Protein AF-0000000086681082 (afdb_homodimer)

Radius of gyration: 18.88 Å; Cα contacts (8 Å, |Δi|>4): 533; chains: 2; bounding box: 46×51×42 Å

InterPro domains:
  IPR032710 NTF2-like domain superfamily [SSF54427] (4-118)
  IPR037401 SnoaL-like domain [PF12680] (13-109)

Structure (mmCIF, N/CA/C/O backbone):
data_AF-0000000086681082-model_v1
#
loop_
_entity.id
_entity.type
_entity.pdbx_description
1 polymer 'SnoaL-like domain-containing protein'
#
loop_
_atom_site.group_PDB
_atom_site.id
_atom_site.type_symbol
_atom_site.label_atom_id
_atom_site.label_alt_id
_atom_site.label_comp_id
_atom_site.label_asym_id
_atom_site.label_entity_id
_atom_site.label_seq_id
_atom_site.pdbx_PDB_ins_code
_atom_site.Cartn_x
_atom_site.Cartn_y
_atom_site.Cartn_z
_atom_site.occupancy
_atom_site.B_iso_or_equiv
_atom_site.auth_seq_id
_atom_site.auth_comp_id
_atom_site.auth_asym_id
_atom_site.auth_atom_id
_atom_site.pdbx_PDB_model_num
ATOM 1 N N . MET A 1 1 ? 19.359 16.625 -6.934 1 56.06 1 MET A N 1
ATOM 2 C CA . MET A 1 1 ? 18.109 16.016 -6.512 1 56.06 1 MET A CA 1
ATOM 3 C C . MET A 1 1 ? 18.281 15.203 -5.238 1 56.06 1 MET A C 1
ATOM 5 O O . MET A 1 1 ? 19.156 14.328 -5.18 1 56.06 1 MET A O 1
ATOM 9 N N . THR A 1 2 ? 17.828 15.805 -4.18 1 67.19 2 THR A N 1
ATOM 10 C CA . THR A 1 2 ? 18.172 15.227 -2.889 1 67.19 2 THR A CA 1
ATOM 11 C C . THR A 1 2 ? 17.578 13.828 -2.752 1 67.19 2 THR A C 1
ATOM 13 O O . THR A 1 2 ? 16.391 13.625 -2.994 1 67.19 2 THR A O 1
ATOM 16 N N . ARG A 1 3 ? 18.422 12.867 -2.736 1 88.44 3 ARG A N 1
ATOM 17 C CA . ARG A 1 3 ? 18.078 11.484 -2.424 1 88.44 3 ARG A CA 1
ATOM 18 C C . ARG A 1 3 ? 17.719 11.328 -0.95 1 88.44 3 ARG A C 1
ATOM 20 O O . ARG A 1 3 ? 18.406 11.867 -0.079 1 88.44 3 ARG A O 1
ATOM 27 N N . MET A 1 4 ? 16.594 10.695 -0.802 1 95.19 4 MET A N 1
ATOM 28 C CA . MET A 1 4 ? 16.141 10.398 0.555 1 95.19 4 MET A CA 1
ATOM 29 C C . MET A 1 4 ? 16.656 9.039 1.013 1 95.19 4 MET A C 1
ATOM 31 O O . MET A 1 4 ? 16.844 8.133 0.198 1 95.19 4 MET A O 1
ATOM 35 N N . ASP A 1 5 ? 17 8.953 2.305 1 96.25 5 ASP A N 1
ATOM 36 C CA . ASP A 1 5 ? 17.219 7.637 2.895 1 96.25 5 ASP A CA 1
ATOM 37 C C . ASP A 1 5 ? 16.203 7.348 3.994 1 96.25 5 ASP A C 1
ATOM 39 O O . ASP A 1 5 ? 15.305 8.164 4.25 1 96.25 5 ASP A O 1
ATOM 43 N N . SER A 1 6 ? 16.328 6.176 4.578 1 96.75 6 SER A N 1
ATOM 44 C CA . SER A 1 6 ? 15.336 5.727 5.555 1 96.75 6 SER A CA 1
ATOM 45 C C . SER A 1 6 ? 15.281 6.664 6.758 1 96.75 6 SER A C 1
ATOM 47 O O . SER A 1 6 ? 14.211 6.91 7.309 1 96.75 6 SER A O 1
ATOM 49 N N . ASP A 1 7 ? 16.391 7.176 7.203 1 97 7 ASP A N 1
ATOM 50 C CA . ASP A 1 7 ? 16.406 8.086 8.344 1 97 7 ASP A CA 1
ATOM 51 C C . ASP A 1 7 ? 15.656 9.375 8.023 1 97 7 ASP A C 1
ATOM 53 O O . ASP A 1 7 ? 14.914 9.891 8.867 1 97 7 ASP A O 1
ATOM 57 N N . ASP A 1 8 ? 15.914 9.922 6.836 1 97.44 8 ASP A N 1
ATOM 58 C CA . ASP A 1 8 ? 15.203 11.117 6.391 1 97.44 8 ASP A CA 1
ATOM 59 C C . ASP A 1 8 ? 13.688 10.883 6.395 1 97.44 8 ASP A C 1
ATOM 61 O O . ASP A 1 8 ? 12.93 11.711 6.906 1 97.44 8 ASP A O 1
ATOM 65 N N . VAL A 1 9 ? 13.305 9.828 5.789 1 98.5 9 VAL A N 1
ATOM 66 C CA . VAL A 1 9 ? 11.891 9.492 5.648 1 98.5 9 VAL A CA 1
ATOM 67 C C . VAL A 1 9 ? 11.258 9.344 7.027 1 98.5 9 VAL A C 1
ATOM 69 O O . VAL A 1 9 ? 10.188 9.898 7.289 1 98.5 9 VAL A O 1
ATOM 72 N N . MET A 1 10 ? 11.922 8.625 7.902 1 98.5 10 MET A N 1
ATOM 73 C CA . MET A 1 10 ? 11.336 8.352 9.211 1 98.5 10 MET A CA 1
ATOM 74 C C . MET A 1 10 ? 11.312 9.609 10.07 1 98.5 10 MET A C 1
ATOM 76 O O . MET A 1 10 ? 10.438 9.766 10.922 1 98.5 10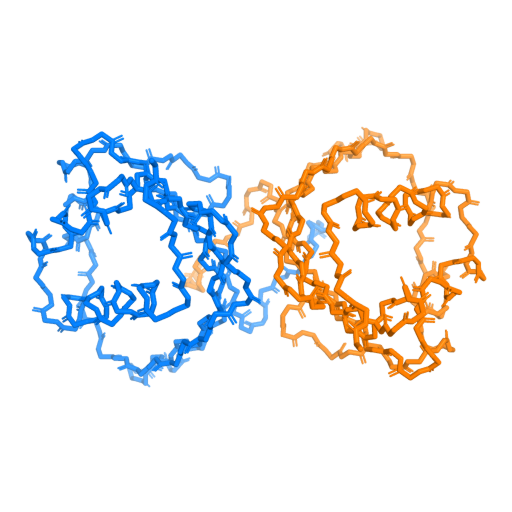 MET A O 1
ATOM 80 N N . ALA A 1 11 ? 12.258 10.5 9.844 1 98.31 11 ALA A N 1
ATOM 81 C CA . ALA A 1 11 ? 12.195 11.797 10.508 1 98.31 11 ALA A CA 1
ATOM 82 C C . ALA A 1 11 ? 10.938 12.562 10.102 1 98.31 11 ALA A C 1
ATOM 84 O O . ALA A 1 11 ? 10.289 13.195 10.938 1 98.31 11 ALA A O 1
ATOM 85 N N . TRP A 1 12 ? 10.648 12.562 8.82 1 98.56 12 TRP A N 1
ATOM 86 C CA . TRP A 1 12 ? 9.414 13.188 8.344 1 98.56 12 TRP A CA 1
ATOM 87 C C . TRP A 1 12 ? 8.195 12.531 8.977 1 98.56 12 TRP A C 1
ATOM 89 O O . TRP A 1 12 ? 7.277 13.219 9.438 1 98.56 12 TRP A O 1
ATOM 99 N N . VAL A 1 13 ? 8.156 11.219 9.023 1 98.69 13 VAL A N 1
ATOM 100 C CA . VAL A 1 13 ? 7.047 10.469 9.594 1 98.69 13 VAL A CA 1
ATOM 101 C C . VAL A 1 13 ? 6.875 10.836 11.07 1 98.69 13 VAL A C 1
ATOM 103 O O . VAL A 1 13 ? 5.75 11.016 11.539 1 98.69 13 VAL A O 1
ATOM 106 N N . ALA A 1 14 ? 7.977 10.938 11.766 1 98.44 14 ALA A N 1
ATOM 107 C CA . ALA A 1 14 ? 7.938 11.305 13.18 1 98.44 14 ALA A CA 1
ATOM 108 C C . ALA A 1 14 ? 7.352 12.703 13.359 1 98.44 14 ALA A C 1
ATOM 110 O O . ALA A 1 14 ? 6.59 12.945 14.297 1 98.44 14 ALA A O 1
ATOM 111 N N . ARG A 1 15 ? 7.734 13.617 12.539 1 98.12 15 ARG A N 1
ATOM 112 C CA . ARG A 1 15 ? 7.168 14.961 12.594 1 98.12 15 ARG A CA 1
ATOM 113 C C . ARG A 1 15 ? 5.672 14.93 12.305 1 98.12 15 ARG A C 1
ATOM 115 O O . ARG A 1 15 ? 4.891 15.609 12.977 1 98.12 15 ARG A O 1
ATOM 122 N N . TYR A 1 16 ? 5.281 14.203 11.305 1 98 16 TYR A N 1
ATOM 123 C CA . TYR A 1 16 ? 3.867 14.047 10.992 1 98 16 TYR A CA 1
ATOM 124 C C . TYR A 1 16 ? 3.094 13.531 12.195 1 98 16 TYR A C 1
ATOM 126 O O . TYR A 1 16 ? 2.043 14.07 12.547 1 98 16 TYR A O 1
ATOM 134 N N . GLU A 1 17 ? 3.582 12.492 12.781 1 96.81 17 GLU A N 1
ATOM 135 C CA . GLU A 1 17 ? 2.934 11.93 13.961 1 96.81 17 GLU A CA 1
ATOM 136 C C . GLU A 1 17 ? 2.773 12.977 15.055 1 96.81 17 GLU A C 1
ATOM 138 O O . GLU A 1 17 ? 1.723 13.062 15.695 1 96.81 17 GLU A O 1
ATOM 143 N N . ARG A 1 18 ? 3.768 13.711 15.32 1 96.19 18 ARG A N 1
ATOM 144 C CA . ARG A 1 18 ? 3.746 14.719 16.375 1 96.19 18 ARG A CA 1
ATOM 145 C C . ARG A 1 18 ? 2.672 15.773 16.094 1 96.19 18 ARG A C 1
ATOM 147 O O . ARG A 1 18 ? 1.884 16.109 16.984 1 96.19 18 ARG A O 1
ATOM 154 N N . VAL A 1 19 ? 2.66 16.266 14.875 1 94.88 19 VAL A N 1
ATOM 155 C CA . VAL A 1 19 ? 1.685 17.297 14.562 1 94.88 19 VAL A CA 1
ATOM 156 C C . VAL A 1 19 ? 0.275 16.719 14.609 1 94.88 19 VAL A C 1
ATOM 158 O O . VAL A 1 19 ? -0.679 17.406 14.969 1 94.88 19 VAL A O 1
ATOM 161 N N . TRP A 1 20 ? 0.12 15.484 14.203 1 93.75 20 TRP A N 1
ATOM 162 C CA . TRP A 1 20 ? -1.149 14.773 14.312 1 93.75 20 TRP A CA 1
ATOM 163 C C . TRP A 1 20 ? -1.6 14.688 15.766 1 93.75 20 TRP A C 1
ATOM 165 O O . TRP A 1 20 ? -2.727 15.062 16.094 1 93.75 20 TRP A O 1
ATOM 175 N N . ARG A 1 21 ? -0.786 14.336 16.672 1 92.31 21 ARG A N 1
ATOM 176 C CA . ARG A 1 21 ? -1.101 14.211 18.094 1 92.31 21 ARG A CA 1
ATOM 177 C C . ARG A 1 21 ? -1.459 15.562 18.703 1 92.31 21 ARG A C 1
ATOM 179 O O . ARG A 1 21 ? -2.357 15.648 19.547 1 92.31 21 ARG A O 1
ATOM 186 N N . ASP A 1 22 ? -0.823 16.531 18.25 1 92.56 22 ASP A N 1
ATOM 187 C CA . ASP A 1 22 ? -1.001 17.859 18.812 1 92.56 22 ASP A CA 1
ATOM 188 C C . ASP A 1 22 ? -2.217 18.562 18.203 1 92.56 22 ASP A C 1
ATOM 190 O O . ASP A 1 22 ? -2.615 19.641 18.656 1 92.56 22 ASP A O 1
ATOM 194 N N . GLY A 1 23 ? -2.752 17.984 17.219 1 91.19 23 GLY A N 1
ATOM 195 C CA . GLY A 1 23 ? -3.807 18.672 16.5 1 91.19 23 GLY A CA 1
ATOM 196 C C . GLY A 1 23 ? -3.338 19.953 15.836 1 91.19 23 GLY A C 1
ATOM 197 O O . GLY A 1 23 ? -4.094 20.922 15.742 1 91.19 23 GLY A O 1
ATOM 198 N N . ASP A 1 24 ? -2.125 20 15.453 1 92.94 24 ASP A N 1
ATOM 199 C CA . ASP A 1 24 ? -1.513 21.172 14.844 1 92.94 24 ASP A CA 1
ATOM 200 C C . ASP A 1 24 ? -1.75 21.203 13.336 1 92.94 24 ASP A C 1
ATOM 202 O O . ASP A 1 24 ? -0.866 20.844 12.555 1 92.94 24 ASP A O 1
ATOM 206 N N . VAL A 1 25 ? -2.803 21.75 12.898 1 93 25 VAL A N 1
ATOM 207 C CA . VAL A 1 25 ? -3.248 21.75 11.508 1 93 25 VAL A CA 1
ATOM 208 C C . VAL A 1 25 ? -2.244 22.5 10.641 1 93 25 VAL A C 1
ATOM 210 O O . VAL A 1 25 ? -1.9 22.047 9.547 1 93 25 VAL A O 1
ATOM 213 N N . ASP A 1 26 ? -1.803 23.625 11.117 1 93.56 26 ASP A N 1
ATOM 214 C CA . ASP A 1 26 ? -0.82 24.391 10.359 1 93.56 26 ASP A CA 1
ATOM 215 C C . ASP A 1 26 ? 0.494 23.625 10.234 1 93.56 26 ASP A C 1
ATOM 217 O O . ASP A 1 26 ? 1.151 23.688 9.188 1 93.56 26 ASP A O 1
ATOM 221 N N . GLY A 1 27 ? 0.913 22.984 11.281 1 95.56 27 GLY A N 1
ATOM 222 C CA . GLY A 1 27 ? 2.113 22.172 11.258 1 95.56 27 GLY A CA 1
ATOM 223 C C . GLY A 1 27 ? 2.068 21.078 10.219 1 95.56 27 GLY A C 1
ATOM 224 O O . GLY A 1 27 ? 3.074 20.797 9.562 1 95.56 27 GLY A O 1
ATOM 225 N N . VAL A 1 28 ? 0.933 20.422 10.008 1 93.88 28 VAL A N 1
ATOM 226 C CA . VAL A 1 28 ? 0.792 19.359 9.016 1 93.88 28 VAL A CA 1
ATOM 227 C C . VAL A 1 28 ? 1.022 19.922 7.613 1 93.88 28 VAL A C 1
ATOM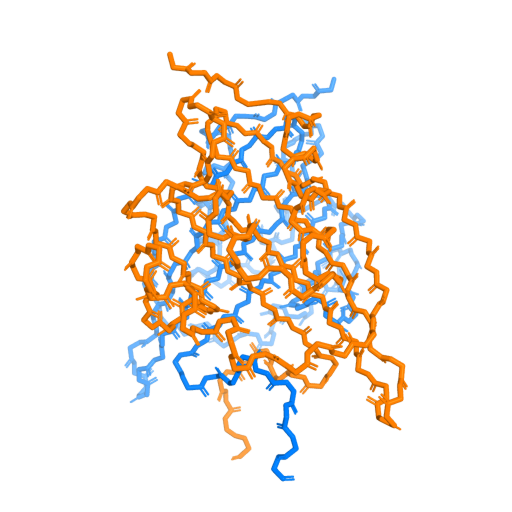 229 O O . VAL A 1 28 ? 1.781 19.344 6.824 1 93.88 28 VAL A O 1
ATOM 232 N N . ALA A 1 29 ? 0.348 21 7.359 1 95.44 29 ALA A N 1
ATOM 233 C CA . ALA A 1 29 ? 0.481 21.609 6.039 1 95.44 29 ALA A CA 1
ATOM 234 C C . ALA A 1 29 ? 1.941 21.906 5.723 1 95.44 29 ALA A C 1
ATOM 236 O O . ALA A 1 29 ? 2.383 21.75 4.582 1 95.44 29 ALA A O 1
ATOM 237 N N . ARG A 1 30 ? 2.699 22.281 6.664 1 96.5 30 ARG A N 1
ATOM 238 C CA . ARG A 1 30 ? 4.09 22.688 6.477 1 96.5 30 ARG A CA 1
ATOM 239 C C . ARG A 1 30 ? 4.965 21.484 6.117 1 96.5 30 ARG A C 1
ATOM 241 O O . ARG A 1 30 ? 6.098 21.656 5.664 1 96.5 30 ARG A O 1
ATOM 248 N N . LEU A 1 31 ? 4.535 20.312 6.395 1 98.38 31 LEU A N 1
ATOM 249 C CA . LEU A 1 31 ? 5.266 19.094 6.039 1 98.38 31 LEU A CA 1
ATOM 250 C C . LEU A 1 31 ? 5.172 18.828 4.539 1 98.38 31 LEU A C 1
ATOM 252 O O . LEU A 1 31 ? 5.922 18.016 4.004 1 98.38 31 LEU A O 1
ATOM 256 N N . PHE A 1 32 ? 4.309 19.531 3.869 1 98.69 32 PHE A N 1
ATOM 257 C CA . PHE A 1 32 ? 4.023 19.328 2.453 1 98.69 32 PHE A CA 1
ATOM 258 C C . PHE A 1 32 ? 4.438 20.547 1.637 1 98.69 32 PHE A C 1
ATOM 260 O O . PHE A 1 32 ? 4.488 21.656 2.16 1 98.69 32 PHE A O 1
ATOM 267 N N . THR A 1 33 ? 4.754 20.312 0.345 1 98.56 33 THR A N 1
ATOM 268 C CA . THR A 1 33 ? 4.996 21.422 -0.559 1 98.56 33 THR A CA 1
ATOM 269 C C . THR A 1 33 ? 3.705 22.203 -0.823 1 98.56 33 THR A C 1
ATOM 271 O O . THR A 1 33 ? 2.611 21.703 -0.542 1 98.56 33 THR A O 1
ATOM 274 N N . GLU A 1 34 ? 3.771 23.391 -1.364 1 97.94 34 GLU A N 1
ATOM 275 C CA . GLU A 1 34 ? 2.643 24.297 -1.526 1 97.94 34 GLU A CA 1
ATOM 276 C C . GLU A 1 34 ? 1.6 23.719 -2.479 1 97.94 34 GLU A C 1
ATOM 278 O O . GLU A 1 34 ? 0.41 24.031 -2.365 1 97.94 34 GLU A O 1
ATOM 283 N N . ASP A 1 35 ? 1.997 22.906 -3.381 1 97.75 35 ASP A N 1
ATOM 284 C CA . ASP A 1 35 ? 1.086 22.312 -4.359 1 97.75 35 ASP A CA 1
ATOM 285 C C . ASP A 1 35 ? 0.963 20.812 -4.164 1 97.75 35 ASP A C 1
ATOM 287 O O . ASP A 1 35 ? 0.674 20.078 -5.113 1 97.75 35 ASP A O 1
ATOM 291 N N . ALA A 1 36 ? 1.291 20.359 -2.986 1 98.62 36 ALA A N 1
ATOM 292 C CA . ALA A 1 36 ? 1.309 18.922 -2.705 1 98.62 36 ALA A CA 1
ATOM 293 C C . ALA A 1 36 ? -0.061 18.297 -2.957 1 98.62 36 ALA A C 1
ATOM 295 O O . ALA A 1 36 ? -1.089 18.969 -2.826 1 98.62 36 ALA A O 1
ATOM 296 N N . ARG A 1 37 ? -0.065 17.094 -3.346 1 98.5 37 ARG A N 1
ATOM 297 C CA . ARG A 1 37 ? -1.259 16.266 -3.479 1 98.5 37 ARG A CA 1
ATOM 298 C C . ARG A 1 37 ? -1.361 15.273 -2.332 1 98.5 37 ARG A C 1
ATOM 300 O O . ARG A 1 37 ? -0.403 14.555 -2.039 1 98.5 37 ARG A O 1
ATOM 307 N N . TYR A 1 38 ? -2.432 15.305 -1.668 1 97.56 38 TYR A N 1
ATOM 308 C CA . TYR A 1 38 ? -2.77 14.438 -0.545 1 97.56 38 TYR A CA 1
ATOM 309 C C . TYR A 1 38 ? -3.963 13.555 -0.881 1 97.56 38 TYR A C 1
ATOM 311 O O . TYR A 1 38 ? -5.098 14.031 -0.968 1 97.56 38 TYR A O 1
ATOM 319 N N . ARG A 1 39 ? -3.699 12.289 -1.038 1 96.19 39 ARG A N 1
ATOM 320 C CA . ARG A 1 39 ? -4.754 11.336 -1.37 1 96.19 39 ARG A CA 1
ATOM 321 C C . ARG A 1 39 ? -5.043 10.406 -0.196 1 96.19 39 ARG A C 1
ATOM 323 O O . ARG A 1 39 ? -4.188 9.609 0.189 1 96.19 39 ARG A O 1
ATOM 330 N N . ARG A 1 40 ? -6.234 10.359 0.262 1 90.75 40 ARG A N 1
ATOM 331 C CA . ARG A 1 40 ? -6.613 9.625 1.464 1 90.75 40 ARG A CA 1
ATOM 332 C C . ARG A 1 40 ? -6.848 8.156 1.154 1 90.75 40 ARG A C 1
ATOM 334 O O . ARG A 1 40 ? -6.852 7.316 2.061 1 90.75 40 ARG A O 1
ATOM 341 N N . SER A 1 41 ? -7.07 7.875 -0.034 1 91.81 41 SER A N 1
ATOM 342 C CA . SER A 1 41 ? -7.27 6.531 -0.573 1 91.81 41 SER A CA 1
ATOM 343 C C . SER A 1 41 ? -6.984 6.492 -2.07 1 91.81 41 SER A C 1
ATOM 345 O O . SER A 1 41 ? -7.09 7.512 -2.756 1 91.81 41 SER A O 1
ATOM 347 N N . PRO A 1 42 ? -6.703 5.336 -2.572 1 93.19 42 PRO A N 1
ATOM 348 C CA . PRO A 1 42 ? -6.262 5.289 -3.967 1 93.19 42 PRO A CA 1
ATOM 349 C C . PRO A 1 42 ? -7.324 5.785 -4.941 1 93.19 42 PRO A C 1
ATOM 351 O O . PRO A 1 42 ? -6.996 6.262 -6.031 1 93.19 42 PRO A O 1
ATOM 354 N N . TYR A 1 43 ? -8.594 5.688 -4.57 1 92.38 43 TYR A N 1
ATOM 355 C CA . TYR A 1 43 ? -9.617 6.09 -5.523 1 92.38 43 TYR A CA 1
ATOM 356 C C . TYR A 1 43 ? -10.219 7.438 -5.145 1 92.38 43 TYR A C 1
ATOM 358 O O . TYR A 1 43 ? -11.102 7.945 -5.832 1 92.38 43 TYR A O 1
ATOM 366 N N . GLU A 1 44 ? -9.844 8.031 -4.105 1 91.19 44 GLU A N 1
ATOM 367 C CA . GLU A 1 44 ? -10.352 9.344 -3.701 1 91.19 44 GLU A CA 1
ATOM 368 C C . GLU A 1 44 ? -9.648 10.461 -4.453 1 91.19 44 GLU A C 1
ATOM 370 O O . GLU A 1 44 ? -8.477 10.328 -4.824 1 91.19 44 GLU A O 1
ATOM 375 N N . LYS A 1 45 ? -10.359 11.492 -4.617 1 92.62 45 LYS A N 1
ATOM 376 C CA . LYS A 1 45 ? -9.742 12.695 -5.168 1 92.62 45 LYS A CA 1
ATOM 377 C C . LYS A 1 45 ? -8.711 13.273 -4.207 1 92.62 45 LYS A C 1
ATOM 379 O O . LYS A 1 45 ? -8.93 13.312 -2.996 1 92.62 45 LYS A O 1
ATOM 384 N N . SER A 1 46 ? -7.699 13.781 -4.773 1 96.12 46 SER A N 1
ATOM 385 C CA . SER A 1 46 ? -6.641 14.359 -3.955 1 96.12 46 SER A CA 1
ATOM 386 C C . SER A 1 46 ? -7.051 15.727 -3.408 1 96.12 46 SER A C 1
ATOM 388 O O . SER A 1 46 ? -7.668 16.531 -4.117 1 96.12 46 SER A O 1
ATOM 390 N N . GLU A 1 47 ? -6.711 15.961 -2.121 1 95.69 47 GLU A N 1
ATOM 391 C CA . GLU A 1 47 ? -6.566 17.344 -1.668 1 95.69 47 GLU A CA 1
ATOM 392 C C . GLU A 1 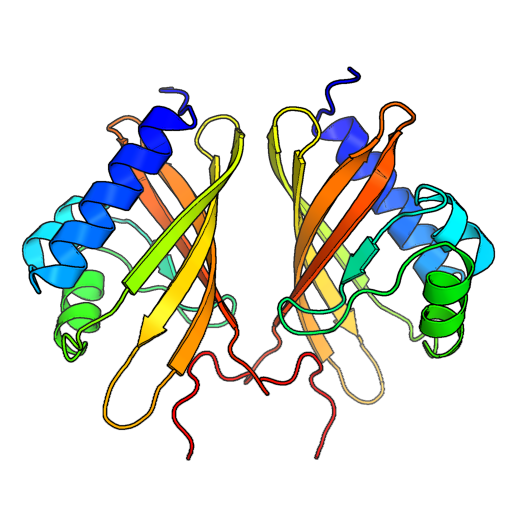47 ? -5.305 17.984 -2.242 1 95.69 47 GLU A C 1
ATOM 394 O O . GLU A 1 47 ? -4.215 17.422 -2.135 1 95.69 47 GLU A O 1
ATOM 399 N N . VAL A 1 48 ? -5.449 19.141 -2.822 1 98.06 48 VAL A N 1
ATOM 400 C CA . VAL A 1 48 ? -4.293 19.75 -3.469 1 98.06 48 VAL A CA 1
ATOM 401 C C . VAL A 1 48 ? -3.957 21.078 -2.787 1 98.06 48 VAL A C 1
ATOM 403 O O . VAL A 1 48 ? -4.777 22 -2.768 1 98.06 48 VAL A O 1
ATOM 406 N N . GLY A 1 49 ? -2.775 21.125 -2.262 1 98.06 49 GLY A N 1
ATOM 407 C CA . GLY A 1 49 ? -2.285 22.359 -1.669 1 98.06 49 GLY A CA 1
ATOM 408 C C . GLY A 1 49 ? -2.596 22.469 -0.189 1 98.06 49 GLY A C 1
ATOM 409 O O . GLY A 1 49 ? -3.369 21.688 0.352 1 98.06 49 GLY A O 1
ATOM 410 N N . HIS A 1 50 ? -1.966 23.516 0.401 1 97.88 50 HIS A N 1
ATOM 411 C CA . HIS A 1 50 ? -2.033 23.703 1.848 1 97.88 50 HIS A CA 1
ATOM 412 C C . HIS A 1 50 ? -3.465 23.953 2.305 1 97.88 50 HIS A C 1
ATOM 414 O O . HIS A 1 50 ? -3.902 23.406 3.322 1 97.88 50 HIS A O 1
ATOM 420 N N . ALA A 1 51 ? -4.168 24.781 1.588 1 96.94 51 ALA A N 1
ATOM 421 C CA . ALA A 1 51 ? -5.527 25.125 1.998 1 96.94 51 ALA A CA 1
ATOM 422 C C . ALA A 1 51 ? -6.41 23.875 2.062 1 96.94 51 ALA A C 1
ATOM 424 O O . ALA A 1 51 ? -7.148 23.688 3.033 1 96.94 51 ALA A O 1
ATOM 425 N N . ALA A 1 52 ? -6.395 23.078 1.064 1 96.12 52 ALA A N 1
ATOM 426 C CA . ALA A 1 52 ? -7.195 21.859 1.018 1 96.12 52 ALA A CA 1
ATOM 427 C C . ALA A 1 52 ? -6.77 20.875 2.104 1 96.12 52 ALA A C 1
ATOM 429 O O . ALA A 1 52 ? -7.609 20.234 2.736 1 96.12 52 ALA A O 1
ATOM 430 N N . ILE A 1 53 ? -5.473 20.719 2.312 1 96 53 ILE A N 1
ATOM 431 C CA . ILE A 1 53 ? -4.945 19.828 3.334 1 96 53 ILE A CA 1
ATOM 432 C C . ILE A 1 53 ? -5.402 20.297 4.715 1 96 53 ILE A C 1
ATOM 434 O O . ILE A 1 53 ? -5.855 19.484 5.527 1 96 53 ILE A O 1
ATOM 438 N N . ARG A 1 54 ? -5.367 21.578 4.957 1 94.75 54 ARG A N 1
ATOM 439 C CA . ARG A 1 54 ? -5.82 22.125 6.234 1 94.75 54 ARG A CA 1
ATOM 440 C C . ARG A 1 54 ? -7.301 21.844 6.453 1 94.75 54 ARG A C 1
ATOM 442 O O . ARG A 1 54 ? -7.707 21.453 7.551 1 94.75 54 ARG A O 1
ATOM 449 N N . ALA A 1 55 ? -8.078 22.047 5.465 1 92.5 55 ALA A N 1
ATOM 450 C CA . ALA A 1 55 ? -9.523 21.875 5.566 1 92.5 55 ALA A CA 1
ATOM 451 C C . ALA A 1 55 ? -9.883 20.438 5.945 1 92.5 55 ALA A C 1
ATOM 453 O O . ALA A 1 55 ? -10.758 20.203 6.781 1 92.5 55 ALA A O 1
ATOM 454 N N . PHE A 1 56 ? -9.273 19.547 5.34 1 87 56 PHE A N 1
ATOM 455 C CA . PHE A 1 56 ? -9.484 18.125 5.645 1 87 56 PHE A CA 1
ATOM 456 C C . PHE A 1 56 ? -9.109 17.828 7.09 1 87 56 PHE A C 1
ATOM 458 O O . PHE A 1 56 ? -9.836 17.109 7.785 1 87 56 PHE A O 1
ATOM 465 N N . TRP A 1 57 ? -7.984 18.297 7.562 1 86.94 57 TRP A N 1
ATOM 466 C CA . TRP A 1 57 ? -7.445 18 8.891 1 86.94 57 TRP A CA 1
ATOM 467 C C . TRP A 1 57 ? -8.289 18.656 9.977 1 86.94 57 TRP A C 1
ATOM 469 O O . TRP A 1 57 ? -8.344 18.172 11.109 1 86.94 57 TRP A O 1
ATOM 479 N N . LEU A 1 58 ? -8.867 19.734 9.656 1 78.44 58 LEU A N 1
ATOM 480 C CA . LEU A 1 58 ? -9.758 20.406 10.602 1 78.44 58 LEU A CA 1
ATOM 481 C C . LEU A 1 58 ? -10.961 19.516 10.93 1 78.44 58 LEU A C 1
ATOM 483 O O . LEU A 1 58 ? -11.531 19.609 12.016 1 78.44 58 LEU A O 1
ATOM 487 N N . ALA A 1 59 ? -11.25 18.688 10.055 1 70.81 59 ALA A N 1
ATOM 488 C CA . ALA A 1 59 ? -12.391 17.797 10.242 1 70.81 59 ALA A CA 1
ATOM 489 C C . ALA A 1 59 ? -12 16.578 11.078 1 70.81 59 ALA A C 1
ATOM 491 O O . ALA A 1 59 ? -12.867 15.844 11.562 1 70.81 59 ALA A O 1
ATOM 492 N N . ASP A 1 60 ? -10.773 16.422 11.273 1 71.06 60 ASP A N 1
ATOM 493 C CA . ASP A 1 60 ? -10.273 15.305 12.07 1 71.06 60 ASP A CA 1
ATOM 494 C C . ASP A 1 60 ? -10.469 15.57 13.562 1 71.06 60 ASP A C 1
ATOM 496 O O . ASP A 1 60 ? -10.203 16.672 14.039 1 71.06 60 ASP A O 1
ATOM 500 N N . ASP A 1 61 ? -10.938 14.625 14.352 1 66.06 61 ASP A N 1
ATOM 501 C CA . ASP A 1 61 ? -11.398 14.82 15.719 1 66.06 61 ASP A CA 1
ATOM 502 C C . ASP A 1 61 ? -10.258 14.672 16.719 1 66.06 61 ASP A C 1
ATOM 504 O O . ASP A 1 61 ? -10.43 14.906 17.906 1 66.06 61 ASP A O 1
ATOM 508 N N . GLY A 1 62 ? -9.211 14.406 16.344 1 70.94 62 GLY A N 1
ATOM 509 C CA . GLY A 1 62 ? -8.055 14.414 17.234 1 70.94 62 GLY A CA 1
ATOM 510 C C . GLY A 1 62 ? -8.109 13.336 18.297 1 70.94 62 GLY A C 1
ATOM 511 O O . GLY A 1 62 ? -7.711 13.562 19.438 1 70.94 62 GLY A O 1
ATOM 512 N N . GLN A 1 63 ? -8.562 12.141 17.969 1 80.56 63 GLN A N 1
ATOM 513 C CA . GLN A 1 63 ? -8.648 11.07 18.953 1 80.56 63 GLN A CA 1
ATOM 514 C C . GLN A 1 63 ? -7.262 10.523 19.297 1 80.56 63 GLN A C 1
ATOM 516 O O . GLN A 1 63 ? -6.383 10.461 18.438 1 80.56 63 GLN A O 1
ATOM 521 N N . PRO A 1 64 ? -7.133 10.227 20.641 1 88.69 64 PRO A N 1
ATOM 522 C CA . PRO A 1 64 ? -5.863 9.594 21 1 88.69 64 PRO A CA 1
ATOM 523 C C . PRO A 1 64 ? -5.602 8.305 20.234 1 88.69 64 PRO A C 1
ATOM 525 O O . PRO A 1 64 ? -6.535 7.551 19.953 1 88.69 64 PRO A O 1
ATOM 528 N N . PHE A 1 65 ? -4.312 8.102 19.938 1 92.81 65 PHE A N 1
ATOM 529 C CA . PHE A 1 65 ? -3.932 6.902 19.203 1 92.81 65 PHE A CA 1
ATOM 530 C C . PHE A 1 65 ? -2.508 6.484 19.547 1 92.81 65 PHE A C 1
ATOM 532 O O . PHE A 1 65 ? -1.757 7.258 20.141 1 92.81 65 PHE A O 1
ATOM 539 N N . THR A 1 66 ? -2.205 5.207 19.312 1 94.75 66 THR A N 1
ATOM 540 C CA . THR A 1 66 ? -0.829 4.727 19.234 1 94.75 66 THR A CA 1
ATOM 541 C C . THR A 1 66 ? -0.451 4.371 17.797 1 94.75 66 THR A C 1
ATOM 543 O O . THR A 1 66 ? -1.319 4.055 16.984 1 94.75 66 THR A O 1
ATOM 546 N N . MET A 1 67 ? 0.851 4.5 17.531 1 96.38 67 MET A N 1
ATOM 547 C CA . MET A 1 67 ? 1.275 4.262 16.141 1 96.38 67 MET A CA 1
ATOM 548 C C . MET A 1 67 ? 2.68 3.666 16.109 1 96.38 67 MET A C 1
ATOM 550 O O . MET A 1 67 ? 3.551 4.07 16.875 1 96.38 67 MET A O 1
ATOM 554 N N . THR A 1 68 ? 2.877 2.701 15.266 1 98.12 68 THR A N 1
ATOM 555 C CA . THR A 1 68 ? 4.199 2.242 14.859 1 98.12 68 THR A CA 1
ATOM 556 C C . THR A 1 68 ? 4.395 2.432 13.359 1 98.12 68 THR A C 1
ATOM 558 O O . THR A 1 68 ? 3.426 2.418 12.594 1 98.12 68 THR A O 1
ATOM 561 N N . ALA A 1 69 ? 5.664 2.729 12.969 1 98.62 69 ALA A N 1
ATOM 562 C CA . ALA A 1 69 ? 5.996 2.947 11.562 1 98.62 69 ALA A CA 1
ATOM 563 C C . ALA A 1 69 ? 7.352 2.336 11.219 1 98.62 69 ALA A C 1
ATOM 565 O O . ALA A 1 69 ? 8.289 2.4 12.023 1 98.62 69 ALA A O 1
ATOM 566 N N . GLU A 1 70 ? 7.457 1.771 10.078 1 98.5 70 GLU A N 1
ATOM 567 C CA . GLU A 1 70 ? 8.719 1.265 9.547 1 98.5 70 GLU A CA 1
ATOM 568 C C . GLU A 1 70 ? 8.812 1.479 8.039 1 98.5 70 GLU A C 1
ATOM 570 O O . GLU A 1 70 ? 7.812 1.364 7.328 1 98.5 70 GLU A O 1
ATOM 575 N N . PRO A 1 71 ? 9.938 1.804 7.582 1 98.62 71 PRO A N 1
ATOM 576 C CA . PRO A 1 71 ? 10.07 1.925 6.129 1 98.62 71 PRO A CA 1
ATOM 577 C C . PRO A 1 71 ? 10.039 0.574 5.418 1 98.62 71 PRO A C 1
ATOM 579 O O . PRO A 1 71 ? 10.609 -0.402 5.914 1 98.62 71 PRO A O 1
ATOM 582 N N . VAL A 1 72 ? 9.32 0.492 4.328 1 98.69 72 VAL A N 1
ATOM 583 C CA . VAL A 1 72 ? 9.312 -0.707 3.498 1 98.69 72 VAL A CA 1
ATOM 584 C C . VAL A 1 72 ? 10.414 -0.621 2.447 1 98.69 72 VAL A C 1
ATOM 586 O O . VAL A 1 72 ? 11.211 -1.549 2.301 1 98.69 72 VAL A O 1
ATOM 589 N N . ALA A 1 73 ? 10.508 0.498 1.774 1 98.69 73 ALA A N 1
ATOM 590 C CA . ALA A 1 73 ? 11.516 0.759 0.756 1 98.69 73 ALA A CA 1
ATOM 591 C C . ALA A 1 73 ? 11.648 2.254 0.48 1 98.69 73 ALA A C 1
ATOM 593 O O . ALA A 1 73 ? 10.641 2.971 0.426 1 98.69 73 ALA A O 1
ATOM 594 N N . VAL A 1 74 ? 12.844 2.697 0.341 1 98.44 74 VAL A N 1
ATOM 595 C CA . VAL A 1 74 ? 13.18 4.062 -0.058 1 98.44 74 VAL A CA 1
ATOM 596 C C . VAL A 1 74 ? 14.07 4.031 -1.297 1 98.44 74 VAL A C 1
ATOM 598 O O . VAL A 1 74 ? 15.109 3.361 -1.311 1 98.44 74 VAL A O 1
ATOM 601 N N . GLU A 1 75 ? 13.656 4.719 -2.332 1 97.5 75 GLU A N 1
ATOM 602 C CA . GLU A 1 75 ? 14.43 4.816 -3.568 1 97.5 75 GLU A CA 1
ATOM 603 C C . GLU A 1 75 ? 14.344 6.219 -4.16 1 97.5 75 GLU A C 1
ATOM 605 O O . GLU A 1 75 ? 13.281 6.652 -4.602 1 97.5 75 GLU A O 1
ATOM 610 N N . GLY A 1 76 ? 15.477 6.902 -4.309 1 96.81 76 GLY A N 1
ATOM 611 C CA . GLY A 1 76 ? 15.43 8.289 -4.738 1 96.81 76 GLY A CA 1
ATOM 612 C C . GLY A 1 76 ? 14.547 9.156 -3.865 1 96.81 76 GLY A C 1
ATOM 613 O O . GLY A 1 76 ? 14.797 9.305 -2.666 1 96.81 76 GLY A O 1
ATOM 614 N N . ARG A 1 77 ? 13.484 9.703 -4.488 1 98 77 ARG A N 1
ATOM 615 C CA . ARG A 1 77 ? 12.57 10.594 -3.777 1 98 77 ARG A CA 1
ATOM 616 C C . ARG A 1 77 ? 11.305 9.852 -3.367 1 98 77 ARG A C 1
ATOM 618 O O . ARG A 1 77 ? 10.383 10.453 -2.801 1 98 77 ARG A O 1
ATOM 625 N N . ASN A 1 78 ? 11.273 8.609 -3.729 1 98.62 78 ASN A N 1
ATOM 626 C CA . ASN A 1 78 ? 10.094 7.805 -3.432 1 98.62 78 ASN A CA 1
ATOM 627 C C . ASN A 1 78 ? 10.297 6.953 -2.182 1 98.62 78 ASN A C 1
ATOM 629 O O . ASN A 1 78 ? 11.375 6.406 -1.967 1 98.62 78 ASN A O 1
ATOM 633 N N . ALA A 1 79 ? 9.25 6.832 -1.34 1 98.81 79 ALA A N 1
ATOM 634 C CA . ALA A 1 79 ? 9.297 5.988 -0.149 1 98.81 79 ALA A CA 1
ATOM 635 C C . ALA A 1 79 ? 7.934 5.355 0.123 1 98.81 79 ALA A C 1
ATOM 637 O O . ALA A 1 79 ? 6.895 5.941 -0.187 1 98.81 79 ALA A O 1
ATOM 638 N N . VAL A 1 80 ? 7.969 4.191 0.602 1 98.94 80 VAL A N 1
ATOM 639 C CA . VAL A 1 80 ? 6.785 3.539 1.158 1 98.94 80 VAL A CA 1
ATOM 640 C C . VAL A 1 80 ? 7.039 3.172 2.619 1 98.94 80 VAL A C 1
ATOM 642 O O . VAL A 1 80 ? 8.07 2.586 2.949 1 98.94 80 VAL A O 1
ATOM 645 N N . VAL A 1 81 ? 6.121 3.564 3.467 1 98.88 81 VAL A N 1
ATOM 646 C CA . VAL A 1 81 ? 6.203 3.32 4.902 1 98.88 81 VAL A CA 1
ATOM 647 C C . VAL A 1 81 ? 4.984 2.516 5.359 1 98.88 81 VAL A C 1
ATOM 649 O O . VAL A 1 81 ? 3.859 2.789 4.938 1 98.88 81 VAL A O 1
ATOM 652 N N . ARG A 1 82 ? 5.211 1.498 6.133 1 98.81 82 ARG A N 1
ATOM 653 C CA . ARG A 1 82 ? 4.152 0.725 6.773 1 98.81 82 ARG A CA 1
ATOM 654 C C . ARG A 1 82 ? 3.844 1.271 8.164 1 98.81 82 ARG A C 1
ATOM 656 O O . ARG A 1 82 ? 4.758 1.561 8.938 1 98.81 82 ARG A O 1
ATOM 663 N N . LEU A 1 83 ? 2.529 1.428 8.414 1 98.25 83 LEU A N 1
ATOM 664 C CA . LEU A 1 83 ? 2.082 1.933 9.703 1 98.25 83 LEU A CA 1
ATOM 665 C C . LEU A 1 83 ? 1.059 0.992 10.336 1 98.25 83 LEU A C 1
ATOM 667 O O . LEU A 1 83 ? 0.289 0.342 9.625 1 98.25 83 LEU A O 1
ATOM 671 N N . GLU A 1 84 ? 1.097 0.908 11.648 1 96.62 84 GLU A N 1
ATOM 672 C CA . GLU A 1 84 ? -0.013 0.406 12.453 1 96.62 84 GLU A CA 1
ATOM 673 C C . GLU A 1 84 ? -0.515 1.47 13.422 1 96.62 84 GLU A C 1
ATOM 675 O O . GLU A 1 84 ? 0.264 2.021 14.203 1 96.62 84 GLU A O 1
ATOM 680 N N . VAL A 1 85 ? -1.795 1.768 13.258 1 94.44 85 VAL A N 1
ATOM 681 C CA . VAL A 1 85 ? -2.42 2.779 14.102 1 94.44 85 VAL A CA 1
ATOM 682 C C . VAL A 1 85 ? -3.555 2.15 14.906 1 94.44 85 VAL A C 1
ATOM 684 O O . VAL A 1 85 ? -4.398 1.44 14.352 1 94.44 85 VAL A O 1
ATOM 687 N N . ARG A 1 86 ? -3.572 2.377 16.188 1 93.25 86 ARG A N 1
ATOM 688 C CA . ARG A 1 86 ? -4.617 1.859 17.078 1 93.25 86 ARG A CA 1
ATOM 689 C C . ARG A 1 86 ? -5.297 2.988 17.844 1 93.25 86 ARG A C 1
ATOM 691 O O . ARG A 1 86 ? -4.621 3.824 18.453 1 93.25 86 ARG A O 1
ATOM 698 N N . TYR A 1 87 ? -6.59 2.904 17.641 1 89.12 87 TYR A N 1
ATOM 699 C CA . TYR A 1 87 ? -7.406 3.818 18.438 1 89.12 87 TYR A CA 1
ATOM 700 C C . TYR A 1 87 ? -8.031 3.102 19.625 1 89.12 87 TYR A C 1
ATOM 702 O O . TYR A 1 87 ? -8.414 1.934 19.531 1 89.12 87 TYR A O 1
ATOM 710 N N . GLY A 1 88 ? -7.984 3.502 20.906 1 76 88 GLY A N 1
ATOM 711 C CA . GLY A 1 88 ? -8.422 2.852 22.141 1 76 88 GLY A CA 1
ATOM 712 C C . GLY A 1 88 ? -9.898 3.062 22.422 1 76 88 GLY A C 1
ATOM 713 O O . GLY A 1 88 ? -10.594 2.129 22.828 1 76 88 GLY A O 1
ATOM 714 N N . GLU A 1 89 ? -10.539 4.039 22.812 1 65.31 89 GLU A N 1
ATOM 715 C CA . GLU A 1 89 ? -11.875 4.305 23.328 1 65.31 89 GLU A CA 1
ATOM 716 C C . GLU A 1 89 ? -12.648 5.262 22.422 1 65.31 89 GLU A C 1
ATOM 718 O O . GLU A 1 89 ? -12.047 6.07 21.719 1 65.31 89 GLU A O 1
ATOM 723 N N . PRO A 1 90 ? -14.047 5.039 22.469 1 65.12 90 PRO A N 1
ATOM 724 C CA . PRO A 1 90 ? -14.805 3.959 23.125 1 65.12 90 PRO A CA 1
ATOM 725 C C . PRO A 1 90 ? -14.805 2.672 22.297 1 65.12 90 PRO A C 1
ATOM 727 O O . PRO A 1 90 ? -15.109 1.6 22.828 1 65.12 90 PRO A O 1
ATOM 730 N N . GLU A 1 91 ? -14.547 2.717 21.047 1 68.44 91 GLU A N 1
ATOM 731 C CA . GLU A 1 91 ? -14.477 1.523 20.203 1 68.44 91 GLU A CA 1
ATOM 732 C C . GLU A 1 91 ? -13.086 1.342 19.609 1 68.44 91 GLU A C 1
ATOM 734 O O . GLU A 1 91 ? -12.719 2.029 18.656 1 68.44 91 GLU A O 1
ATOM 739 N N . PRO A 1 92 ? -12.352 0.397 20.141 1 77.19 92 PRO A N 1
ATOM 740 C CA . PRO A 1 92 ? -10.992 0.172 19.641 1 77.19 92 PRO A CA 1
ATOM 741 C C . PRO A 1 92 ? -10.961 -0.141 18.141 1 77.19 92 PRO A C 1
ATOM 743 O O . PRO A 1 92 ? -11.812 -0.881 17.656 1 77.19 92 PRO A O 1
ATOM 746 N N . GLN A 1 93 ? -10.195 0.714 17.469 1 84.25 93 GLN A N 1
ATOM 747 C CA . GLN A 1 93 ? -9.992 0.488 16.031 1 84.25 93 GLN A CA 1
ATOM 748 C C . GLN A 1 93 ? -8.516 0.258 15.719 1 84.25 93 GLN A C 1
ATOM 750 O O . GLN A 1 93 ? -7.645 0.923 16.281 1 84.25 93 GLN A O 1
ATOM 755 N N . ASP A 1 94 ? -8.305 -0.708 14.906 1 91.06 94 ASP A N 1
ATOM 756 C CA . ASP A 1 94 ? -6.965 -1.02 14.422 1 91.06 94 ASP A CA 1
ATOM 757 C C . ASP A 1 94 ? -6.852 -0.774 12.914 1 91.06 94 ASP A C 1
ATOM 759 O O . ASP A 1 94 ? -7.719 -1.191 12.148 1 91.06 94 ASP A O 1
ATOM 763 N N . TYR A 1 95 ? -5.832 -0.063 12.609 1 92.94 95 TYR A N 1
ATOM 764 C CA . TYR A 1 95 ? -5.574 0.194 11.195 1 92.94 95 TYR A CA 1
ATOM 765 C C . TYR A 1 95 ? -4.168 -0.252 10.812 1 92.94 95 TYR A C 1
ATOM 767 O O . TYR A 1 95 ? -3.211 -0.017 11.555 1 92.94 95 TYR A O 1
ATOM 775 N N . ARG A 1 96 ? -4.055 -0.967 9.758 1 95.94 96 ARG A N 1
ATOM 776 C CA . ARG A 1 96 ? -2.807 -1.109 9.016 1 95.94 96 ARG A CA 1
ATOM 777 C C . ARG A 1 96 ? -2.809 -0.24 7.766 1 95.94 96 ARG A C 1
ATOM 779 O O . ARG A 1 96 ? -3.803 -0.19 7.039 1 95.94 96 ARG A O 1
ATOM 786 N N . ASP A 1 97 ? -1.701 0.449 7.574 1 96.62 97 ASP A N 1
ATOM 787 C CA . ASP A 1 97 ? -1.659 1.444 6.508 1 96.62 97 ASP A CA 1
ATOM 788 C C . ASP A 1 97 ? -0.328 1.392 5.758 1 96.62 97 ASP A C 1
ATOM 790 O O . ASP A 1 97 ? 0.701 1.04 6.34 1 96.62 97 ASP A O 1
ATOM 794 N N . LEU A 1 98 ? -0.343 1.584 4.488 1 98.31 98 LEU A N 1
ATOM 795 C CA . LEU A 1 98 ? 0.839 1.979 3.729 1 98.31 98 LEU A CA 1
ATOM 796 C C . LEU A 1 98 ? 0.749 3.441 3.305 1 98.31 98 LEU A C 1
ATOM 798 O O . LEU A 1 98 ? -0.279 3.879 2.781 1 98.31 98 LEU A O 1
ATOM 802 N N . TRP A 1 99 ? 1.787 4.164 3.551 1 98.75 99 TRP A N 1
ATOM 803 C CA . TRP A 1 99 ? 1.955 5.512 3.012 1 98.75 99 TRP A CA 1
ATOM 804 C C . TRP A 1 99 ? 2.918 5.508 1.831 1 98.75 99 TRP A C 1
ATOM 806 O O . TRP A 1 99 ? 4.043 5.012 1.938 1 98.75 99 TRP A O 1
ATOM 816 N N . VAL A 1 100 ? 2.482 5.949 0.737 1 98.88 100 VAL A N 1
ATOM 817 C CA . VAL A 1 100 ? 3.338 6.195 -0.419 1 98.88 100 VAL A CA 1
ATOM 818 C C . VAL A 1 100 ? 3.703 7.676 -0.488 1 98.88 100 VAL A C 1
ATOM 820 O O . VAL A 1 100 ? 2.822 8.539 -0.558 1 98.88 100 VAL A O 1
ATOM 823 N N . LEU A 1 101 ? 4.98 7.953 -0.468 1 98.81 101 LEU A N 1
ATOM 824 C CA . LEU A 1 101 ? 5.469 9.32 -0.375 1 98.81 101 LEU A CA 1
ATOM 825 C C . LEU A 1 101 ? 6.402 9.648 -1.536 1 98.81 101 LEU A C 1
ATOM 827 O O . LEU A 1 101 ? 7.242 8.82 -1.912 1 98.81 101 LEU A O 1
ATOM 831 N N . ARG A 1 102 ? 6.266 10.812 -2.082 1 98.75 102 ARG A N 1
ATOM 832 C CA . ARG A 1 102 ? 7.277 11.406 -2.949 1 98.75 102 ARG A CA 1
ATOM 833 C C . ARG A 1 102 ? 7.789 12.727 -2.371 1 98.75 102 ARG A C 1
ATOM 835 O O . ARG A 1 102 ? 7.008 13.648 -2.131 1 98.75 102 ARG A O 1
ATOM 842 N N . PHE A 1 103 ? 9.016 12.82 -2.209 1 98.69 103 PHE A N 1
ATOM 843 C CA . PHE A 1 103 ? 9.625 13.961 -1.533 1 98.69 103 PHE A CA 1
ATOM 844 C C . PHE A 1 103 ? 10.117 14.984 -2.543 1 98.69 103 PHE A C 1
ATOM 846 O O . PHE A 1 103 ? 10.57 14.625 -3.633 1 98.69 103 PHE A O 1
ATOM 853 N N . ALA A 1 104 ? 10.008 16.219 -2.145 1 98.12 104 ALA A N 1
ATOM 854 C CA . ALA A 1 104 ? 10.688 17.312 -2.84 1 98.12 104 ALA A CA 1
ATOM 855 C C . ALA A 1 104 ? 12.117 17.484 -2.338 1 98.12 104 ALA A C 1
ATOM 857 O O . ALA A 1 104 ? 12.516 16.844 -1.362 1 98.12 104 ALA A O 1
ATOM 858 N N . ASP A 1 105 ? 12.828 18.344 -2.984 1 95.25 105 ASP A N 1
ATOM 859 C CA . ASP A 1 105 ? 14.25 18.516 -2.684 1 95.25 105 ASP A CA 1
ATOM 860 C C . ASP A 1 105 ? 14.438 19.094 -1.282 1 95.25 105 ASP A C 1
ATOM 862 O O . ASP A 1 105 ? 15.469 18.859 -0.646 1 95.25 105 ASP A O 1
ATOM 866 N N . ASP A 1 106 ? 13.484 19.766 -0.816 1 95.69 106 ASP A N 1
ATOM 867 C CA . ASP A 1 106 ? 13.641 20.438 0.471 1 95.69 106 ASP A CA 1
ATOM 868 C C . ASP A 1 106 ? 13.195 19.531 1.618 1 95.69 106 ASP A C 1
ATOM 870 O O . ASP A 1 106 ? 13.117 19.969 2.768 1 95.69 106 ASP A O 1
ATOM 874 N N . GLY A 1 107 ? 12.844 18.312 1.273 1 96.94 107 GLY A N 1
ATOM 875 C CA . GLY A 1 107 ? 12.516 17.344 2.307 1 96.94 107 GLY A CA 1
ATOM 876 C C . GLY A 1 107 ? 11.039 17.297 2.635 1 96.94 107 GLY A C 1
ATOM 877 O O . GLY A 1 107 ? 10.594 16.453 3.42 1 96.94 107 GLY A O 1
ATOM 878 N N . ARG A 1 108 ? 10.297 18.172 2.051 1 98.44 108 ARG A N 1
ATOM 879 C CA . ARG A 1 108 ? 8.844 18.125 2.186 1 98.44 108 ARG A CA 1
ATOM 880 C C . ARG A 1 108 ? 8.242 17.141 1.192 1 98.44 108 ARG A C 1
ATOM 882 O O . ARG A 1 108 ? 8.891 16.75 0.213 1 98.44 108 ARG A O 1
ATOM 889 N N . VAL A 1 109 ? 7.059 16.688 1.526 1 98.69 109 VAL A N 1
ATOM 890 C CA . VAL A 1 109 ? 6.402 15.719 0.665 1 98.69 109 VAL A CA 1
ATOM 891 C C . VAL A 1 109 ? 5.539 16.438 -0.371 1 98.69 109 VAL A C 1
ATOM 893 O O . VAL A 1 109 ? 4.801 17.359 -0.034 1 98.69 109 VAL A O 1
ATOM 896 N N . GLU A 1 110 ? 5.645 16.047 -1.647 1 98.69 110 GLU A N 1
ATOM 897 C CA . GLU A 1 110 ? 4.863 16.688 -2.703 1 98.69 110 GLU A CA 1
ATOM 898 C C . GLU A 1 110 ? 3.715 15.789 -3.154 1 98.69 110 GLU A C 1
ATOM 900 O O . GLU A 1 110 ? 2.766 16.25 -3.785 1 98.69 110 GLU A O 1
ATOM 905 N N . ASP A 1 111 ? 3.783 14.531 -3.002 1 98.75 111 ASP A N 1
ATOM 906 C CA . ASP A 1 111 ? 2.711 13.578 -3.264 1 98.75 111 ASP A CA 1
ATOM 907 C C . ASP A 1 111 ? 2.588 12.562 -2.127 1 98.75 111 ASP A C 1
ATOM 909 O O . ASP A 1 111 ? 3.582 11.961 -1.719 1 98.75 111 ASP A O 1
ATOM 913 N N . PHE A 1 112 ? 1.474 12.508 -1.525 1 98.62 112 PHE A N 1
ATOM 914 C CA . PHE A 1 112 ? 1.18 11.617 -0.406 1 98.62 112 PHE A CA 1
ATOM 915 C C . PHE A 1 112 ? -0.073 10.797 -0.681 1 98.62 112 PHE A C 1
ATOM 917 O O . PHE A 1 112 ? -1.108 11.344 -1.066 1 98.62 112 PHE A O 1
ATOM 924 N N . GLU A 1 113 ? 0.024 9.469 -0.517 1 98 113 GLU A N 1
ATOM 925 C CA . GLU A 1 113 ? -1.103 8.562 -0.71 1 98 113 GLU A CA 1
ATOM 926 C C . GLU A 1 113 ? -1.213 7.562 0.44 1 98 113 GLU A C 1
ATOM 928 O O . GLU A 1 113 ? -0.217 6.957 0.84 1 98 113 GLU A O 1
ATOM 933 N N . GLU A 1 114 ? -2.4 7.379 0.938 1 96.38 114 GLU A N 1
ATOM 934 C CA . GLU A 1 114 ? -2.662 6.422 2.008 1 96.38 114 GLU A CA 1
ATOM 935 C C . GLU A 1 114 ? -3.393 5.191 1.479 1 96.38 114 GLU A C 1
ATOM 937 O O . GLU A 1 114 ? -4.297 5.309 0.648 1 96.38 114 GLU A O 1
ATOM 942 N N . TRP A 1 115 ? -3.02 4.016 1.957 1 95.75 115 TRP A N 1
ATOM 943 C CA . TRP A 1 115 ? -3.656 2.727 1.711 1 95.75 115 TRP A CA 1
ATOM 944 C C . TRP A 1 115 ? -4 2.031 3.023 1 95.75 115 TRP A C 1
ATOM 946 O O . TRP A 1 115 ? -3.254 1.17 3.492 1 95.75 115 TRP A O 1
ATOM 956 N N . ALA A 1 116 ? -5.102 2.383 3.576 1 94.12 116 ALA A N 1
ATOM 957 C CA . ALA A 1 116 ? -5.449 1.929 4.922 1 94.12 116 ALA A CA 1
ATOM 958 C C . ALA A 1 116 ? -6.391 0.729 4.867 1 94.12 116 ALA A C 1
ATOM 960 O O . ALA A 1 116 ? -7.297 0.681 4.031 1 94.12 116 ALA A O 1
ATOM 961 N N . TYR A 1 117 ? -6.176 -0.218 5.789 1 93 117 TYR A N 1
ATOM 962 C CA . TYR A 1 117 ? -7.047 -1.368 6.016 1 93 117 TYR A CA 1
ATOM 963 C C . TYR A 1 117 ? -7.383 -1.512 7.496 1 93 117 TYR A C 1
ATOM 965 O O . TYR A 1 117 ? -6.645 -1.03 8.359 1 93 117 TYR A O 1
ATOM 973 N N . TRP A 1 118 ? -8.445 -2.096 7.672 1 88.31 118 TRP A N 1
ATOM 974 C CA . TRP A 1 118 ? -8.914 -2.424 9.016 1 88.31 118 TRP A CA 1
ATOM 975 C C . TRP A 1 118 ? -9.531 -3.818 9.047 1 88.31 118 TRP A C 1
ATOM 977 O O . TRP A 1 118 ? -9.859 -4.383 8.008 1 88.31 118 TRP A O 1
ATOM 987 N N . PRO A 1 119 ? -9.477 -4.348 10.336 1 80.75 119 PRO A N 1
ATOM 988 C CA . PRO A 1 119 ? -10.047 -5.695 10.391 1 80.75 119 PRO A CA 1
ATOM 989 C C . PRO A 1 119 ? -11.461 -5.766 9.805 1 80.75 119 PRO A C 1
ATOM 991 O O . PRO A 1 119 ? -12.281 -4.883 10.055 1 80.75 119 PRO A O 1
ATOM 994 N N . GLY A 1 120 ? -11.781 -6.836 9.062 1 74 120 GLY A N 1
ATOM 995 C CA . GLY A 1 120 ? -13.102 -7.059 8.5 1 74 120 GLY A CA 1
ATOM 996 C C . GLY A 1 120 ? -13.32 -6.312 7.195 1 74 120 GLY A C 1
ATOM 997 O O . GLY A 1 120 ? -14.344 -6.504 6.531 1 74 120 GLY A O 1
ATOM 99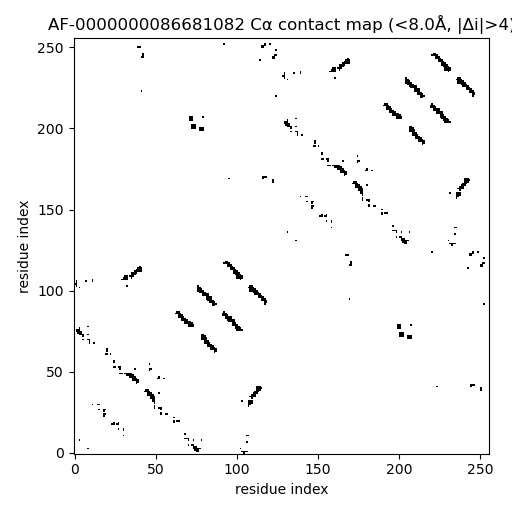8 N N . LYS A 1 121 ? -12.5 -5.359 6.914 1 65.94 121 LYS A N 1
ATOM 999 C CA . LYS A 1 121 ? -12.562 -4.734 5.598 1 65.94 121 LYS A CA 1
ATOM 1000 C C . LYS A 1 121 ? -12.398 -5.77 4.488 1 65.94 121 LYS A C 1
ATOM 1002 O O . LYS A 1 121 ? -11.398 -6.496 4.457 1 65.94 121 LYS A O 1
ATOM 1007 N N . PRO A 1 122 ? -13.422 -5.773 3.582 1 62.5 122 PRO A N 1
ATOM 1008 C CA . PRO A 1 122 ? -13.281 -6.785 2.531 1 62.5 122 PRO A CA 1
ATOM 1009 C C . PRO A 1 122 ? -12.094 -6.523 1.611 1 62.5 122 PRO A C 1
ATOM 1011 O O . PRO A 1 122 ? -11.734 -5.367 1.377 1 62.5 122 PRO A O 1
ATOM 1014 N N . TYR A 1 123 ? -11.555 -7.52 1.137 1 56.19 123 TYR A N 1
ATOM 1015 C CA . TYR A 1 123 ? -10.43 -7.387 0.218 1 56.19 123 TYR A CA 1
ATOM 1016 C C . TYR A 1 123 ? -10.891 -7.5 -1.229 1 56.19 123 TYR A C 1
ATOM 1018 O O . TYR A 1 123 ? -10.117 -7.25 -2.156 1 56.19 123 TYR A O 1
ATOM 1026 N N . THR A 1 124 ? -12.039 -8.055 -1.508 1 53.97 124 THR A N 1
ATOM 1027 C CA . THR A 1 124 ? -12.586 -8.125 -2.861 1 53.97 124 THR A CA 1
ATOM 1028 C C . THR A 1 124 ? -13.867 -7.316 -2.973 1 53.97 124 THR A C 1
ATOM 1030 O O . THR A 1 124 ? -14.523 -7.035 -1.964 1 53.97 124 THR A O 1
ATOM 1033 N N . ALA A 1 125 ? -14.055 -6.848 -4.363 1 46.56 125 ALA A N 1
ATOM 1034 C CA . ALA A 1 125 ? -15.297 -6.133 -4.637 1 46.56 125 ALA A CA 1
ATOM 1035 C C . ALA A 1 125 ? -16.5 -7.07 -4.562 1 46.56 125 ALA A C 1
ATOM 1037 O O . ALA A 1 125 ? -17.641 -6.629 -4.629 1 46.56 125 ALA A O 1
ATOM 1038 N N . ALA A 1 126 ? -16.391 -8.289 -4.492 1 48.09 126 ALA A N 1
ATOM 1039 C CA . ALA A 1 126 ? -17.562 -9.133 -4.707 1 48.09 126 ALA A CA 1
ATOM 1040 C C . ALA A 1 126 ? -18.75 -8.633 -3.889 1 48.09 126 ALA A C 1
ATOM 1042 O O . ALA A 1 126 ? -18.578 -8.078 -2.801 1 48.09 126 ALA A O 1
ATOM 1043 N N . ALA A 1 127 ? -19.969 -8.578 -4.645 1 39.81 127 ALA A N 1
ATOM 1044 C CA . ALA A 1 127 ? -21.375 -8.211 -4.555 1 39.81 127 ALA A CA 1
ATOM 1045 C C . ALA A 1 127 ? -22.047 -8.898 -3.373 1 39.81 127 ALA A C 1
ATOM 1047 O O . ALA A 1 127 ? -21.875 -10.102 -3.17 1 39.81 127 ALA A O 1
ATOM 1048 N N . ASP A 1 128 ? -22.109 -8.273 -2.191 1 30.58 128 ASP A N 1
ATOM 1049 C CA . ASP A 1 128 ? -23.312 -8.758 -1.528 1 30.58 128 ASP A CA 1
ATOM 1050 C C . ASP A 1 128 ? -24.453 -8.93 -2.523 1 30.58 128 ASP A C 1
ATOM 1052 O O . ASP A 1 128 ? -24.719 -8.031 -3.33 1 30.58 128 ASP A O 1
ATOM 1056 N N . MET B 1 1 ? 24.312 -10.969 -0.772 1 56.28 1 MET B N 1
ATOM 1057 C CA . MET B 1 1 ? 22.859 -10.75 -0.725 1 56.28 1 MET B CA 1
ATOM 1058 C C . MET B 1 1 ? 22.391 -9.977 -1.953 1 56.28 1 MET B C 1
ATOM 1060 O O . MET B 1 1 ? 22.922 -8.914 -2.266 1 56.28 1 MET B O 1
ATOM 1064 N N . THR B 1 2 ? 21.766 -10.734 -2.812 1 67.5 2 THR B N 1
ATOM 1065 C CA . THR B 1 2 ? 21.484 -10.148 -4.117 1 67.5 2 THR B CA 1
ATOM 1066 C C . THR B 1 2 ? 20.547 -8.945 -3.982 1 67.5 2 THR B C 1
ATOM 1068 O O . THR B 1 2 ? 19.5 -9.039 -3.334 1 67.5 2 THR B O 1
ATOM 1071 N N . ARG B 1 3 ? 21.062 -7.797 -4.23 1 88.56 3 ARG B N 1
ATOM 1072 C CA . ARG B 1 3 ? 20.297 -6.562 -4.359 1 88.56 3 ARG B CA 1
ATOM 1073 C C . ARG B 1 3 ? 19.453 -6.574 -5.629 1 88.56 3 ARG B C 1
ATOM 1075 O O . ARG B 1 3 ? 19.938 -6.941 -6.699 1 88.56 3 ARG B O 1
ATOM 1082 N N . MET B 1 4 ? 18.203 -6.289 -5.367 1 95.12 4 MET B N 1
ATOM 1083 C CA . MET B 1 4 ? 17.281 -6.184 -6.492 1 95.12 4 MET B CA 1
ATOM 1084 C C . MET B 1 4 ? 17.234 -4.758 -7.031 1 95.12 4 MET B C 1
ATOM 1086 O O . MET B 1 4 ? 17.422 -3.799 -6.277 1 95.12 4 MET B O 1
ATOM 1090 N N . ASP B 1 5 ? 17.094 -4.648 -8.352 1 96.25 5 ASP B N 1
ATOM 1091 C CA . ASP B 1 5 ? 16.75 -3.35 -8.922 1 96.25 5 ASP B CA 1
ATOM 1092 C C . ASP B 1 5 ? 15.398 -3.398 -9.617 1 96.25 5 ASP B C 1
ATOM 1094 O O . ASP B 1 5 ? 14.727 -4.434 -9.617 1 96.25 5 ASP B O 1
ATOM 1098 N N . SER B 1 6 ? 15 -2.264 -10.164 1 96.75 6 SER B N 1
ATOM 1099 C CA . SER B 1 6 ? 13.672 -2.146 -10.75 1 96.75 6 SER B CA 1
ATOM 1100 C C . SER B 1 6 ? 13.484 -3.117 -11.906 1 96.75 6 SER B C 1
ATOM 1102 O O . SER B 1 6 ? 12.398 -3.674 -12.094 1 96.75 6 SER B O 1
ATOM 1104 N N . ASP B 1 7 ? 14.492 -3.338 -12.711 1 97 7 ASP B N 1
ATOM 1105 C CA . ASP B 1 7 ? 14.383 -4.262 -13.836 1 97 7 ASP B CA 1
ATOM 1106 C C . ASP B 1 7 ? 14.148 -5.691 -13.352 1 97 7 ASP B C 1
ATOM 1108 O O . ASP B 1 7 ? 13.336 -6.422 -13.93 1 97 7 ASP B O 1
ATOM 1112 N N . ASP B 1 8 ? 14.914 -6.086 -12.328 1 97.44 8 ASP B N 1
ATOM 1113 C CA . ASP B 1 8 ? 14.734 -7.406 -11.727 1 97.44 8 ASP B CA 1
ATOM 1114 C C . ASP B 1 8 ? 13.305 -7.59 -11.234 1 97.44 8 ASP B C 1
ATOM 1116 O O . ASP B 1 8 ? 12.672 -8.609 -11.508 1 97.44 8 ASP B O 1
ATOM 1120 N N . VAL B 1 9 ? 12.859 -6.652 -10.5 1 98.5 9 VAL B N 1
ATOM 1121 C CA . VAL B 1 9 ? 11.531 -6.699 -9.891 1 98.5 9 VAL B CA 1
ATOM 1122 C C . VAL B 1 9 ? 10.469 -6.789 -10.984 1 98.5 9 VAL B C 1
ATOM 1124 O O . VAL B 1 9 ? 9.562 -7.625 -10.906 1 98.5 9 VAL B O 1
ATOM 1127 N N . MET B 1 10 ? 10.594 -5.961 -12.008 1 98.5 10 MET B N 1
ATOM 1128 C CA . MET B 1 10 ? 9.562 -5.914 -13.039 1 98.5 10 MET B CA 1
ATOM 1129 C C . MET B 1 10 ? 9.602 -7.168 -13.898 1 98.5 10 MET B C 1
ATOM 1131 O O . MET B 1 10 ? 8.578 -7.594 -14.438 1 98.5 10 MET B O 1
ATOM 1135 N N . ALA B 1 11 ? 10.773 -7.754 -14.023 1 98.25 11 ALA B N 1
ATOM 1136 C CA . ALA B 1 11 ? 10.844 -9.047 -14.695 1 98.25 11 ALA B CA 1
ATOM 1137 C C . ALA B 1 11 ? 10.047 -10.102 -13.938 1 98.25 11 ALA B C 1
ATOM 1139 O O . ALA B 1 11 ? 9.352 -10.922 -14.539 1 98.25 11 ALA B O 1
ATOM 1140 N N . TRP B 1 12 ? 10.203 -10.133 -12.625 1 98.56 12 TRP B N 1
ATOM 1141 C CA . TRP B 1 12 ? 9.406 -11.047 -11.805 1 98.56 12 TRP B CA 1
ATOM 1142 C C . TRP B 1 12 ? 7.914 -10.766 -11.977 1 98.56 12 TRP B C 1
ATOM 1144 O O . TRP B 1 12 ? 7.121 -11.688 -12.148 1 98.56 12 TRP B O 1
ATOM 1154 N N . VAL B 1 13 ? 7.508 -9.516 -11.953 1 98.69 13 VAL B N 1
ATOM 1155 C CA . VAL B 1 13 ? 6.113 -9.117 -12.102 1 98.69 13 VAL B CA 1
ATOM 1156 C C . VAL B 1 13 ? 5.582 -9.586 -13.453 1 98.69 13 VAL B C 1
ATOM 1158 O O . VAL B 1 13 ? 4.457 -10.078 -13.547 1 98.69 13 VAL B O 1
ATOM 1161 N N . ALA B 1 14 ? 6.379 -9.414 -14.469 1 98.44 14 ALA B N 1
ATOM 1162 C CA . ALA B 1 14 ? 5.988 -9.852 -15.805 1 98.44 14 ALA B CA 1
ATOM 1163 C C . ALA B 1 14 ? 5.77 -11.359 -15.852 1 98.44 14 ALA B C 1
ATOM 1165 O O . ALA B 1 14 ? 4.84 -11.836 -16.5 1 98.44 14 ALA B O 1
ATOM 1166 N N . ARG B 1 15 ? 6.645 -12.094 -15.25 1 98.12 15 ARG B N 1
ATOM 1167 C CA . ARG B 1 15 ? 6.473 -13.539 -15.18 1 98.12 15 ARG B CA 1
ATOM 1168 C C . ARG B 1 15 ? 5.199 -13.906 -14.422 1 98.12 15 ARG B C 1
ATOM 1170 O O . ARG B 1 15 ? 4.461 -14.805 -14.836 1 98.12 15 ARG B O 1
ATOM 1177 N N . TYR B 1 16 ? 4.984 -13.258 -13.312 1 98 16 TYR B N 1
ATOM 1178 C CA . TYR B 1 16 ? 3.76 -13.469 -12.547 1 98 16 TYR B CA 1
ATOM 1179 C C . TYR B 1 16 ? 2.527 -13.242 -13.414 1 98 16 TYR B C 1
ATOM 1181 O O . TYR B 1 16 ? 1.605 -14.055 -13.43 1 98 16 TYR B O 1
ATOM 1189 N N . GLU B 1 17 ? 2.5 -12.141 -14.086 1 96.88 17 GLU B N 1
ATOM 1190 C CA . GLU B 1 17 ? 1.381 -11.82 -14.969 1 96.88 17 GLU B CA 1
ATOM 1191 C C . GLU B 1 17 ? 1.162 -12.922 -16 1 96.88 17 GLU B C 1
ATOM 1193 O O . GLU B 1 17 ? 0.024 -13.32 -16.266 1 96.88 17 GLU B O 1
ATOM 1198 N N . ARG B 1 18 ? 2.17 -13.375 -16.609 1 96.19 18 ARG B N 1
ATOM 1199 C CA . ARG B 1 18 ? 2.082 -14.398 -17.641 1 96.19 18 ARG B CA 1
ATOM 1200 C C . ARG B 1 18 ? 1.479 -15.688 -17.078 1 96.19 18 ARG B C 1
ATOM 1202 O O . ARG B 1 18 ? 0.568 -16.266 -17.688 1 96.19 18 ARG B O 1
ATOM 1209 N N . VAL B 1 19 ? 2.002 -16.094 -15.945 1 94.88 19 VAL B N 1
ATOM 1210 C CA . VAL B 1 19 ? 1.497 -17.344 -15.383 1 94.88 19 VAL B CA 1
ATOM 1211 C C . VAL B 1 19 ? 0.046 -17.172 -14.945 1 94.88 19 VAL B C 1
ATOM 1213 O O . VAL B 1 19 ? -0.752 -18.109 -15.016 1 94.88 19 VAL B O 1
ATOM 1216 N N . TRP B 1 20 ? -0.307 -16.016 -14.445 1 93.81 20 TRP B N 1
ATOM 1217 C CA . TRP B 1 20 ? -1.685 -15.672 -14.102 1 93.81 20 TRP B CA 1
ATOM 1218 C C . TRP B 1 20 ? -2.588 -15.773 -15.328 1 93.81 20 TRP B C 1
ATOM 1220 O O . TRP B 1 20 ? -3.617 -16.453 -15.297 1 93.81 20 TRP B O 1
ATOM 1230 N N . ARG B 1 21 ? -2.229 -15.258 -16.438 1 92.38 21 ARG B N 1
ATOM 1231 C CA . ARG B 1 21 ? -3.008 -15.273 -17.672 1 92.38 21 ARG B CA 1
ATOM 1232 C C . ARG B 1 21 ? -3.17 -16.703 -18.188 1 92.38 21 ARG B C 1
ATOM 1234 O O . ARG B 1 21 ? -4.23 -17.062 -18.703 1 92.38 21 ARG B O 1
ATOM 1241 N N . ASP B 1 22 ? -2.186 -17.453 -18 1 92.62 22 ASP B N 1
ATOM 1242 C CA . ASP B 1 22 ? -2.17 -18.812 -18.547 1 92.62 22 ASP B CA 1
ATOM 1243 C C . ASP B 1 22 ? -2.891 -19.781 -17.609 1 92.62 22 ASP B C 1
ATOM 1245 O O . ASP B 1 22 ? -3.109 -20.938 -17.953 1 92.62 22 ASP B O 1
ATOM 1249 N N . GLY B 1 23 ? -3.209 -19.328 -16.5 1 91.19 23 GLY B N 1
ATOM 1250 C CA . GLY B 1 23 ? -3.75 -20.234 -15.508 1 91.19 23 GLY B CA 1
ATOM 1251 C C . GLY B 1 23 ? -2.766 -21.312 -15.094 1 91.19 23 GLY B C 1
ATOM 1252 O O . GLY B 1 23 ? -3.162 -22.453 -14.812 1 91.19 23 GLY B O 1
ATOM 1253 N N . ASP B 1 24 ? -1.538 -21.016 -15.117 1 9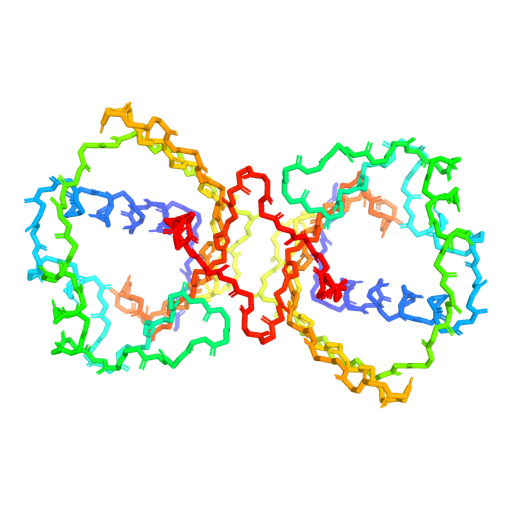2.94 24 ASP B N 1
ATOM 1254 C CA . ASP B 1 24 ? -0.472 -21.953 -14.797 1 92.94 24 ASP B CA 1
ATOM 1255 C C . ASP B 1 24 ? -0.19 -21.969 -13.297 1 92.94 24 ASP B C 1
ATOM 1257 O O . ASP B 1 24 ? 0.767 -21.344 -12.828 1 92.94 24 ASP B O 1
ATOM 1261 N N . VAL B 1 25 ? -0.851 -22.766 -12.562 1 93.06 25 VAL B N 1
ATOM 1262 C CA . VAL B 1 25 ? -0.809 -22.812 -11.102 1 93.06 25 VAL B CA 1
ATOM 1263 C C . VAL B 1 25 ? 0.585 -23.234 -10.641 1 93.06 25 VAL B C 1
ATOM 1265 O O . VAL B 1 25 ? 1.13 -22.641 -9.695 1 93.06 25 VAL B O 1
ATOM 1268 N N . ASP B 1 26 ? 1.139 -24.203 -11.281 1 93.62 26 ASP B N 1
ATOM 1269 C CA . ASP B 1 26 ? 2.48 -24.641 -10.914 1 93.62 26 ASP B CA 1
ATOM 1270 C C . ASP B 1 26 ? 3.512 -23.547 -11.18 1 93.62 26 ASP B C 1
ATOM 1272 O O . ASP B 1 26 ? 4.457 -23.375 -10.406 1 93.62 26 ASP B O 1
ATOM 1276 N N . GLY B 1 27 ? 3.383 -22.891 -12.281 1 95.56 27 GLY B N 1
ATOM 1277 C CA . GLY B 1 27 ? 4.262 -21.781 -12.617 1 95.56 27 GLY B CA 1
ATOM 1278 C C . GLY B 1 27 ? 4.266 -20.688 -11.57 1 95.56 27 GLY B C 1
ATOM 1279 O O . GLY B 1 27 ? 5.312 -20.109 -11.258 1 95.56 27 GLY B O 1
ATOM 1280 N N . VAL B 1 28 ? 3.123 -20.344 -10.984 1 93.75 28 VAL B N 1
ATOM 1281 C CA . VAL B 1 28 ? 3.029 -19.297 -9.953 1 93.75 28 VAL B CA 1
ATOM 1282 C C . VAL B 1 28 ? 3.836 -19.719 -8.727 1 93.75 28 VAL B C 1
ATOM 1284 O O . VAL B 1 28 ? 4.625 -18.938 -8.203 1 93.75 28 VAL B O 1
ATOM 1287 N N . ALA B 1 29 ? 3.592 -20.922 -8.32 1 95.38 29 ALA B N 1
ATOM 1288 C CA . ALA B 1 29 ? 4.297 -21.422 -7.141 1 95.38 29 ALA B CA 1
ATOM 1289 C C . ALA B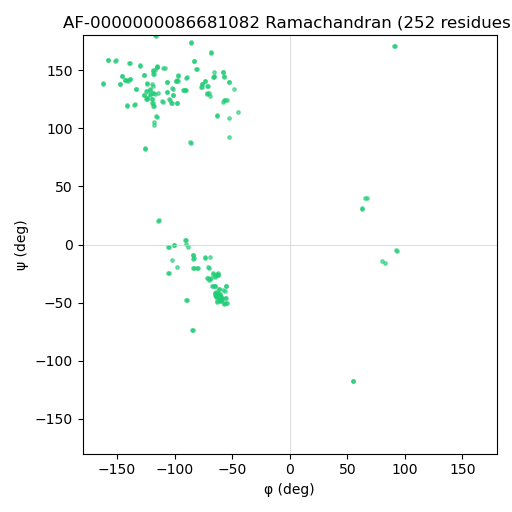 1 29 ? 5.809 -21.312 -7.32 1 95.38 29 ALA B C 1
ATOM 1291 O O . ALA B 1 29 ? 6.531 -20.984 -6.379 1 95.38 29 ALA B O 1
ATOM 1292 N N . ARG B 1 30 ? 6.285 -21.5 -8.461 1 96.38 30 ARG B N 1
ATOM 1293 C CA . ARG B 1 30 ? 7.715 -21.516 -8.75 1 96.38 30 ARG B CA 1
ATOM 1294 C C . ARG B 1 30 ? 8.312 -20.109 -8.648 1 96.38 30 ARG B C 1
ATOM 1296 O O . ARG B 1 30 ? 9.531 -19.953 -8.594 1 96.38 30 ARG B O 1
ATOM 1303 N N . LEU B 1 31 ? 7.52 -19.109 -8.719 1 98.38 31 LEU B N 1
ATOM 1304 C CA . LEU B 1 31 ? 7.973 -17.734 -8.562 1 98.38 31 LEU B CA 1
ATOM 1305 C C . LEU B 1 31 ? 8.297 -17.422 -7.105 1 98.38 31 LEU B C 1
ATOM 1307 O O . LEU B 1 31 ? 8.93 -16.406 -6.805 1 98.38 31 LEU B O 1
ATOM 1311 N N . PHE B 1 32 ? 7.93 -18.297 -6.215 1 98.69 32 PHE B N 1
ATOM 1312 C CA . PHE B 1 32 ? 8.078 -18.125 -4.777 1 98.69 32 PHE B CA 1
ATOM 1313 C C . PHE B 1 32 ? 9.039 -19.141 -4.195 1 98.69 32 PHE B C 1
ATOM 1315 O O . PHE B 1 32 ? 9.219 -20.234 -4.758 1 98.69 32 PHE B O 1
ATOM 1322 N N . THR B 1 33 ? 9.68 -18.781 -3.074 1 98.56 33 THR B N 1
ATOM 1323 C CA . THR B 1 33 ? 10.5 -19.75 -2.35 1 98.56 33 THR B CA 1
ATOM 1324 C C . THR B 1 33 ? 9.617 -20.828 -1.717 1 98.56 33 THR B C 1
ATOM 1326 O O . THR B 1 33 ? 8.406 -20.656 -1.606 1 98.56 33 THR B O 1
ATOM 1329 N N . GLU B 1 34 ? 10.172 -21.938 -1.276 1 97.88 34 GLU B N 1
ATOM 1330 C CA . GLU B 1 34 ? 9.445 -23.109 -0.797 1 97.88 34 GLU B CA 1
ATOM 1331 C C . GLU B 1 34 ? 8.656 -22.781 0.467 1 97.88 34 GLU B C 1
ATOM 1333 O O . GLU B 1 34 ? 7.621 -23.406 0.731 1 97.88 34 GLU B O 1
ATOM 1338 N N . ASP B 1 35 ? 9.086 -21.844 1.226 1 97.75 35 ASP B N 1
ATOM 1339 C CA . ASP B 1 35 ? 8.422 -21.484 2.473 1 97.75 35 ASP B CA 1
ATOM 1340 C C . ASP B 1 35 ? 7.84 -20.078 2.395 1 97.75 35 ASP B C 1
ATOM 1342 O O . ASP B 1 35 ? 7.684 -19.406 3.418 1 97.75 35 ASP B O 1
ATOM 1346 N N . ALA B 1 36 ? 7.641 -19.594 1.194 1 98.62 36 ALA B N 1
ATOM 1347 C CA . ALA B 1 36 ? 7.18 -18.234 0.986 1 98.62 36 ALA B CA 1
ATOM 1348 C C . ALA B 1 36 ? 5.852 -17.984 1.695 1 98.62 36 ALA B C 1
ATOM 1350 O O . ALA B 1 36 ? 5.055 -18.906 1.872 1 98.62 36 ALA B O 1
ATOM 1351 N N . ARG B 1 37 ? 5.645 -16.812 2.117 1 98.5 37 ARG B N 1
ATOM 1352 C CA . ARG B 1 37 ? 4.383 -16.344 2.668 1 98.5 37 ARG B CA 1
ATOM 1353 C C . ARG B 1 37 ? 3.648 -15.453 1.665 1 98.5 37 ARG B C 1
ATOM 1355 O O . ARG B 1 37 ? 4.23 -14.523 1.109 1 98.5 37 ARG B O 1
ATOM 1362 N N . TYR B 1 38 ? 2.471 -15.797 1.392 1 97.5 38 TYR B N 1
ATOM 1363 C CA . TYR B 1 38 ? 1.567 -15.102 0.482 1 97.5 38 TYR B CA 1
ATOM 1364 C C . TYR B 1 38 ? 0.354 -14.562 1.229 1 97.5 38 TYR B C 1
ATOM 1366 O O . TYR B 1 38 ? -0.51 -15.328 1.661 1 97.5 38 TYR B O 1
ATOM 1374 N N . ARG B 1 39 ? 0.295 -13.266 1.343 1 96.06 39 ARG B N 1
ATOM 1375 C CA . ARG B 1 39 ? -0.813 -12.625 2.041 1 96.06 39 ARG B CA 1
ATOM 1376 C C . ARG B 1 39 ? -1.702 -11.859 1.066 1 96.06 39 ARG B C 1
ATOM 1378 O O . ARG B 1 39 ? -1.267 -10.875 0.464 1 96.06 39 ARG B O 1
ATOM 1385 N N . ARG B 1 40 ? -2.947 -12.148 1.021 1 90.56 40 ARG B N 1
ATOM 1386 C CA . ARG B 1 40 ? -3.877 -11.602 0.04 1 90.56 40 ARG B CA 1
ATOM 1387 C C . ARG B 1 40 ? -4.391 -10.234 0.478 1 90.56 40 ARG B C 1
ATOM 1389 O O . ARG B 1 40 ? -4.91 -9.469 -0.338 1 90.56 40 ARG B O 1
ATOM 1396 N N . SER B 1 41 ? -4.281 -9.969 1.688 1 91.56 41 SER B N 1
ATOM 1397 C CA . SER B 1 41 ? -4.645 -8.703 2.32 1 91.56 41 SER B CA 1
ATOM 1398 C C . SER B 1 41 ? -3.906 -8.516 3.643 1 91.56 41 SER B C 1
ATOM 1400 O O . SER B 1 41 ? -3.508 -9.492 4.281 1 91.56 41 SER B O 1
ATOM 1402 N N . PRO B 1 42 ? -3.805 -7.309 4.078 1 93.06 42 PRO B N 1
ATOM 1403 C CA . PRO B 1 42 ? -2.967 -7.078 5.258 1 93.06 42 PRO B CA 1
ATOM 1404 C C . PRO B 1 42 ? -3.484 -7.801 6.5 1 93.06 42 PRO B C 1
ATOM 1406 O O . PRO B 1 42 ? -2.707 -8.117 7.402 1 93.06 42 PRO B O 1
ATOM 1409 N N . TYR B 1 43 ? -4.773 -8.07 6.555 1 92.25 43 TYR B N 1
ATOM 1410 C CA . TYR B 1 43 ? -5.289 -8.688 7.77 1 92.25 43 TYR B CA 1
ATOM 1411 C C . TYR B 1 43 ? -5.598 -10.164 7.543 1 92.25 43 TYR B C 1
ATOM 1413 O O . TYR B 1 43 ? -6.043 -10.859 8.461 1 92.25 43 TYR B O 1
ATOM 1421 N N . GLU B 1 44 ? -5.445 -10.688 6.41 1 90.94 44 GLU B N 1
ATOM 1422 C CA . GLU B 1 44 ? -5.691 -12.102 6.137 1 90.94 44 GLU B CA 1
ATOM 1423 C C . GLU B 1 44 ? -4.504 -12.953 6.562 1 90.94 44 GLU B C 1
ATOM 1425 O O . GLU B 1 44 ? -3.359 -12.5 6.543 1 90.94 44 GLU B O 1
ATOM 1430 N N . LYS B 1 45 ? -4.824 -14.133 6.906 1 92.44 45 LYS B N 1
ATOM 1431 C CA . LYS B 1 45 ? -3.764 -15.094 7.176 1 92.44 45 LYS B CA 1
ATOM 1432 C C . LYS B 1 45 ? -2.975 -15.414 5.906 1 92.44 45 LYS B C 1
ATOM 1434 O O . LYS B 1 45 ? -3.555 -15.562 4.828 1 92.44 45 LYS B O 1
ATOM 1439 N N . SER B 1 46 ? -1.729 -15.609 6.09 1 96 46 SER B N 1
ATOM 1440 C CA . SER B 1 46 ? -0.871 -15.922 4.953 1 96 46 SER B CA 1
ATOM 1441 C C . SER B 1 46 ? -1.054 -17.375 4.504 1 96 46 SER B C 1
ATOM 1443 O O . SER B 1 46 ? -1.174 -18.266 5.336 1 96 46 SER B O 1
ATOM 1445 N N . GLU B 1 47 ? -1.103 -17.547 3.168 1 95.69 47 GLU B N 1
ATOM 1446 C CA . GLU B 1 47 ? -0.747 -18.859 2.631 1 95.69 47 GLU B CA 1
ATOM 1447 C C . GLU B 1 47 ? 0.754 -19.109 2.74 1 95.69 47 GLU B C 1
ATOM 1449 O O . GLU B 1 47 ? 1.562 -18.281 2.32 1 95.69 47 GLU B O 1
ATOM 1454 N N . VAL B 1 48 ? 1.138 -20.266 3.277 1 98.06 48 VAL B N 1
ATOM 1455 C CA . VAL B 1 48 ? 2.561 -20.516 3.488 1 98.06 48 VAL B CA 1
ATOM 1456 C C . VAL B 1 48 ? 3.002 -21.734 2.672 1 98.06 48 VAL B C 1
ATOM 1458 O O . VAL B 1 48 ? 2.5 -22.844 2.875 1 98.06 48 VAL B O 1
ATOM 1461 N N . GLY B 1 49 ? 3.918 -21.469 1.791 1 98.06 49 GLY B N 1
ATOM 1462 C CA . GLY B 1 49 ? 4.504 -22.547 1.014 1 98.06 49 GLY B CA 1
ATOM 1463 C C . GLY B 1 49 ? 3.773 -22.812 -0.289 1 98.06 49 GLY B C 1
ATOM 1464 O O . GLY B 1 49 ? 2.684 -22.281 -0.515 1 98.06 49 GLY B O 1
ATOM 1465 N N . HIS B 1 50 ? 4.426 -23.672 -1.104 1 97.81 50 HIS B N 1
ATOM 1466 C CA . HIS B 1 50 ? 3.943 -23.938 -2.457 1 97.81 50 HIS B CA 1
ATOM 1467 C C . HIS B 1 50 ? 2.566 -24.594 -2.438 1 97.81 50 HIS B C 1
ATOM 1469 O O . HIS B 1 50 ? 1.695 -24.234 -3.234 1 97.81 50 HIS B O 1
ATOM 1475 N N . ALA B 1 51 ? 2.379 -25.531 -1.57 1 96.94 51 ALA B N 1
ATOM 1476 C CA . ALA B 1 51 ? 1.105 -26.25 -1.534 1 96.94 51 ALA B CA 1
ATOM 1477 C C . ALA B 1 51 ? -0.052 -25.297 -1.253 1 96.94 51 ALA B C 1
ATOM 1479 O O . ALA B 1 51 ? -1.087 -25.344 -1.92 1 96.94 51 ALA B O 1
ATOM 1480 N N . ALA B 1 52 ? 0.071 -24.469 -0.278 1 96.06 52 ALA B N 1
ATOM 1481 C CA . ALA B 1 52 ? -0.969 -23.516 0.082 1 96.06 52 ALA B CA 1
ATOM 1482 C C . ALA B 1 52 ? -1.197 -22.5 -1.042 1 96.06 52 ALA B C 1
ATOM 1484 O O . ALA B 1 52 ? -2.338 -22.141 -1.339 1 96.06 52 ALA B O 1
ATOM 1485 N N . ILE B 1 53 ? -0.126 -22.016 -1.652 1 95.94 53 ILE B N 1
ATOM 1486 C CA . ILE B 1 53 ? -0.222 -21.062 -2.748 1 95.94 53 ILE B CA 1
ATOM 1487 C C . ILE B 1 53 ? -0.959 -21.688 -3.926 1 95.94 53 ILE B C 1
ATOM 1489 O O . ILE B 1 53 ? -1.851 -21.078 -4.512 1 95.94 53 ILE B O 1
ATOM 1493 N N . ARG B 1 54 ? -0.662 -22.938 -4.223 1 94.69 54 ARG B N 1
ATOM 1494 C CA . ARG B 1 54 ? -1.342 -23.641 -5.301 1 94.69 54 ARG B CA 1
ATOM 1495 C C . ARG B 1 54 ? -2.834 -23.781 -5.016 1 94.69 54 ARG B C 1
ATOM 1497 O O . ARG B 1 54 ? -3.662 -23.562 -5.902 1 94.69 54 ARG B O 1
ATOM 1504 N N . ALA B 1 55 ? -3.172 -24.125 -3.842 1 92.31 55 ALA B N 1
ATOM 1505 C CA . ALA B 1 55 ? -4.562 -24.344 -3.461 1 92.31 55 ALA B CA 1
ATOM 1506 C C . ALA B 1 55 ? -5.395 -23.078 -3.643 1 92.31 55 ALA B C 1
ATOM 1508 O O . ALA B 1 55 ? -6.523 -23.141 -4.137 1 92.31 55 ALA B O 1
ATOM 1509 N N . PHE B 1 56 ? -4.887 -22.031 -3.215 1 86.75 56 PHE B N 1
ATOM 1510 C CA . PHE B 1 56 ? -5.551 -20.734 -3.375 1 86.75 56 PHE B CA 1
ATOM 1511 C C . PHE B 1 56 ? -5.762 -20.422 -4.848 1 86.75 56 PHE B C 1
ATOM 1513 O O . PHE B 1 56 ? -6.836 -19.953 -5.242 1 86.75 56 PHE B O 1
ATOM 1520 N N . TRP B 1 57 ? -4.785 -20.594 -5.68 1 87 57 TRP B N 1
ATOM 1521 C CA . TRP B 1 57 ? -4.805 -20.234 -7.094 1 87 57 TRP B CA 1
ATOM 1522 C C . TRP B 1 57 ? -5.742 -21.141 -7.879 1 87 57 TRP B C 1
ATOM 1524 O O . TRP B 1 57 ? -6.285 -20.734 -8.914 1 87 57 TRP B O 1
ATOM 1534 N N . LEU B 1 58 ? -5.867 -22.328 -7.441 1 78.31 58 LEU B N 1
ATOM 1535 C CA . LEU B 1 58 ? -6.805 -23.25 -8.078 1 78.31 58 LEU B CA 1
ATOM 1536 C C . LEU B 1 58 ? -8.234 -22.734 -7.949 1 78.31 58 LEU B C 1
ATOM 1538 O O . LEU B 1 58 ? -9.086 -23.031 -8.797 1 78.31 58 LEU B O 1
ATOM 1542 N N . ALA B 1 59 ? -8.43 -21.969 -6.988 1 70.69 59 ALA B N 1
ATOM 1543 C CA . ALA B 1 59 ? -9.773 -21.422 -6.758 1 70.69 59 ALA B CA 1
ATOM 1544 C C . ALA B 1 59 ? -10.016 -20.188 -7.613 1 70.69 59 ALA B C 1
ATOM 1546 O O . ALA B 1 59 ? -11.156 -19.75 -7.754 1 70.69 59 ALA B O 1
ATOM 1547 N N . ASP B 1 60 ? -9 -19.703 -8.172 1 71 60 ASP B N 1
ATOM 1548 C CA . ASP B 1 60 ? -9.109 -18.531 -9.039 1 71 60 ASP B CA 1
ATOM 1549 C C . ASP B 1 60 ? -9.695 -18.906 -10.398 1 71 60 ASP B C 1
ATOM 1551 O O . ASP B 1 60 ? -9.312 -19.922 -10.992 1 71 60 ASP B O 1
ATOM 1555 N N . ASP B 1 61 ? -10.633 -18.141 -10.953 1 66 61 ASP B N 1
ATOM 1556 C CA . ASP B 1 61 ? -11.445 -18.531 -12.102 1 66 61 ASP B CA 1
ATOM 1557 C C . ASP B 1 61 ? -10.773 -18.125 -13.406 1 66 61 ASP B C 1
ATOM 1559 O O . ASP B 1 61 ? -11.266 -18.453 -14.492 1 66 61 ASP B O 1
ATOM 1563 N N . GLY B 1 62 ? -9.773 -17.594 -13.383 1 71.25 62 GLY B N 1
ATOM 1564 C CA . GLY B 1 62 ? -9.008 -17.328 -14.602 1 71.25 62 GLY B CA 1
ATOM 1565 C C . GLY B 1 62 ? -9.688 -16.359 -15.539 1 71.25 62 GLY B C 1
ATOM 1566 O O . GLY B 1 62 ? -9.641 -16.516 -16.75 1 71.25 62 GLY B O 1
ATOM 1567 N N . GLN B 1 63 ? -10.312 -15.312 -15.047 1 80.69 63 GLN B N 1
ATOM 1568 C CA . GLN B 1 63 ? -11 -14.344 -15.898 1 80.69 63 GLN B CA 1
ATOM 1569 C C . GLN B 1 63 ? -10 -13.469 -16.641 1 80.69 63 GLN B C 1
ATOM 1571 O O . GLN B 1 63 ? -8.945 -13.125 -16.109 1 80.69 63 GLN B O 1
ATOM 1576 N N . PRO B 1 64 ? -10.383 -13.203 -17.938 1 88.81 64 PRO B N 1
ATOM 1577 C CA . PRO B 1 64 ? -9.523 -12.273 -18.672 1 88.81 64 PRO B CA 1
ATOM 1578 C C . PRO B 1 64 ? -9.383 -10.93 -17.969 1 88.81 64 PRO B C 1
ATOM 1580 O O . PRO B 1 64 ? -10.336 -10.438 -17.359 1 88.81 64 PRO B O 1
ATOM 1583 N N . PHE B 1 65 ? -8.18 -10.375 -18.094 1 92.88 65 PHE B N 1
ATOM 1584 C CA . PHE B 1 65 ? -7.918 -9.086 -17.453 1 92.88 65 PHE B CA 1
ATOM 1585 C C . PHE B 1 65 ? -6.855 -8.312 -18.234 1 92.88 65 PHE B C 1
ATOM 1587 O O . PHE B 1 65 ? -6.16 -8.875 -19.078 1 92.88 65 PHE B O 1
ATOM 1594 N N . THR B 1 66 ? -6.836 -6.98 -18.031 1 94.69 66 THR B N 1
ATOM 1595 C CA . THR B 1 66 ? -5.695 -6.145 -18.391 1 94.69 66 THR B CA 1
ATOM 1596 C C . THR B 1 66 ? -4.984 -5.641 -17.141 1 94.69 66 THR B C 1
ATOM 1598 O O . THR B 1 66 ? -5.59 -5.535 -16.078 1 94.69 66 THR B O 1
ATOM 1601 N N . MET B 1 67 ? -3.674 -5.402 -17.312 1 96.44 67 MET B N 1
ATOM 1602 C CA . MET B 1 67 ? -2.908 -4.992 -16.141 1 96.44 67 MET B CA 1
ATOM 1603 C C . MET B 1 67 ? -1.78 -4.043 -16.531 1 96.44 67 MET B C 1
ATOM 1605 O O . MET B 1 67 ? -1.13 -4.234 -17.562 1 96.44 67 MET B O 1
ATOM 1609 N N . THR B 1 68 ? -1.59 -3.02 -15.758 1 98.12 68 THR B N 1
ATOM 1610 C CA . THR B 1 68 ? -0.379 -2.205 -15.781 1 98.12 68 THR B CA 1
ATOM 1611 C C . THR B 1 68 ? 0.336 -2.271 -14.43 1 98.12 68 THR B C 1
ATOM 1613 O O . THR B 1 68 ? -0.296 -2.492 -13.398 1 98.12 68 THR B O 1
ATOM 1616 N N . ALA B 1 69 ? 1.692 -2.201 -14.5 1 98.62 69 ALA B N 1
ATOM 1617 C CA . ALA B 1 69 ? 2.51 -2.26 -13.297 1 98.62 69 ALA B CA 1
ATOM 1618 C C . ALA B 1 69 ? 3.686 -1.289 -13.383 1 98.62 69 ALA B C 1
ATOM 1620 O O . ALA B 1 69 ? 4.293 -1.133 -14.445 1 98.62 69 ALA B O 1
ATOM 1621 N N . GLU B 1 70 ? 3.996 -0.655 -12.297 1 98.5 70 GLU B N 1
ATOM 1622 C CA . GLU B 1 70 ? 5.176 0.197 -12.18 1 98.5 70 GLU B CA 1
ATOM 1623 C C . GLU B 1 70 ? 5.809 0.081 -10.797 1 98.5 70 GLU B C 1
ATOM 1625 O O . GLU B 1 70 ? 5.102 -0.051 -9.797 1 98.5 70 GLU B O 1
ATOM 1630 N N . PRO B 1 71 ? 7.062 0.088 -10.75 1 98.62 71 PRO B N 1
ATOM 1631 C CA . PRO B 1 71 ? 7.695 0.074 -9.43 1 98.62 71 PRO B CA 1
ATOM 1632 C C . PRO B 1 71 ? 7.527 1.395 -8.68 1 98.62 71 PRO B C 1
ATOM 1634 O O . PRO B 1 71 ? 7.625 2.467 -9.281 1 98.62 71 PRO B O 1
ATOM 1637 N N . VAL B 1 72 ? 7.215 1.34 -7.418 1 98.69 72 VAL B N 1
ATOM 1638 C CA . VAL B 1 72 ? 7.145 2.525 -6.574 1 98.69 72 VAL B CA 1
ATOM 1639 C C . VAL B 1 72 ? 8.508 2.791 -5.941 1 98.69 72 VAL B C 1
ATOM 1641 O O . VAL B 1 72 ? 9.031 3.904 -6.023 1 98.69 72 VAL B O 1
ATOM 1644 N N . ALA B 1 73 ? 9.102 1.779 -5.387 1 98.69 73 ALA B N 1
ATOM 1645 C CA . ALA B 1 73 ? 10.422 1.849 -4.77 1 98.69 73 ALA B CA 1
ATOM 1646 C C . ALA B 1 73 ? 11.031 0.457 -4.613 1 98.69 73 ALA B C 1
ATOM 1648 O O . ALA B 1 73 ? 10.328 -0.498 -4.27 1 98.69 73 ALA B O 1
ATOM 1649 N N . VAL B 1 74 ? 12.297 0.344 -4.875 1 98.44 74 VAL B N 1
ATOM 1650 C CA . VAL B 1 74 ? 13.094 -0.86 -4.664 1 98.44 74 VAL B CA 1
ATOM 1651 C C . VAL B 1 74 ? 14.297 -0.536 -3.781 1 98.44 74 VAL B C 1
ATOM 1653 O O . VAL B 1 74 ? 15.055 0.389 -4.074 1 98.44 74 VAL B O 1
ATOM 1656 N N . GLU B 1 75 ? 14.438 -1.255 -2.697 1 97.5 75 GLU B N 1
ATOM 1657 C CA . GLU B 1 75 ? 15.562 -1.089 -1.787 1 97.5 75 GLU B CA 1
ATOM 1658 C C . GLU B 1 75 ? 16.047 -2.436 -1.264 1 97.5 75 GLU B C 1
ATOM 1660 O O . GLU B 1 75 ? 15.344 -3.117 -0.524 1 97.5 75 GLU B O 1
ATOM 1665 N N . GLY B 1 76 ? 17.312 -2.785 -1.532 1 96.81 76 GLY B N 1
ATOM 1666 C CA . GLY B 1 76 ? 17.797 -4.113 -1.172 1 96.81 76 GLY B CA 1
ATOM 1667 C C . GLY B 1 76 ? 16.938 -5.227 -1.751 1 96.81 76 GLY B C 1
ATOM 1668 O O . GLY B 1 76 ? 16.812 -5.352 -2.971 1 96.81 76 GLY B O 1
ATOM 1669 N N . ARG B 1 77 ? 16.328 -6.012 -0.844 1 98 77 ARG B N 1
ATOM 1670 C CA . ARG B 1 77 ? 15.5 -7.141 -1.263 1 98 77 ARG B CA 1
ATOM 1671 C C . ARG B 1 77 ? 14.016 -6.789 -1.207 1 98 77 ARG B C 1
ATOM 1673 O O . ARG B 1 77 ? 13.164 -7.633 -1.48 1 98 77 ARG B O 1
ATOM 1680 N N . ASN B 1 78 ? 13.773 -5.578 -0.799 1 98.62 78 ASN B N 1
ATOM 1681 C CA . ASN B 1 78 ? 12.391 -5.137 -0.66 1 98.62 78 ASN B CA 1
ATOM 1682 C C . ASN B 1 78 ? 11.938 -4.32 -1.867 1 98.62 78 ASN B C 1
ATOM 1684 O O . ASN B 1 78 ? 12.703 -3.51 -2.396 1 98.62 78 ASN B O 1
ATOM 1688 N N . ALA B 1 79 ? 10.688 -4.52 -2.318 1 98.81 79 ALA B N 1
ATOM 1689 C CA . ALA B 1 79 ? 10.109 -3.754 -3.42 1 98.81 79 ALA B CA 1
ATOM 1690 C C . ALA B 1 79 ? 8.617 -3.521 -3.207 1 98.81 79 ALA B C 1
ATOM 1692 O O . ALA B 1 79 ? 7.934 -4.352 -2.604 1 98.81 79 ALA B O 1
ATOM 1693 N N . VAL B 1 80 ? 8.18 -2.42 -3.621 1 98.94 80 VAL B N 1
ATOM 1694 C CA . VAL B 1 80 ? 6.758 -2.135 -3.732 1 98.94 80 VAL B CA 1
ATOM 1695 C C . VAL B 1 80 ? 6.414 -1.777 -5.176 1 98.94 80 VAL B C 1
ATOM 1697 O O . VAL B 1 80 ? 7.086 -0.949 -5.793 1 98.94 80 VAL B O 1
ATOM 1700 N N . VAL B 1 81 ? 5.41 -2.434 -5.699 1 98.88 81 VAL B N 1
ATOM 1701 C CA . VAL B 1 81 ? 4.953 -2.244 -7.07 1 98.88 81 VAL B CA 1
ATOM 1702 C C . VAL B 1 81 ? 3.484 -1.817 -7.07 1 98.88 81 VAL B C 1
ATOM 1704 O O . VAL B 1 81 ? 2.672 -2.365 -6.324 1 98.88 81 VAL B O 1
ATOM 1707 N N . ARG B 1 82 ? 3.164 -0.82 -7.828 1 98.81 82 ARG B N 1
ATOM 1708 C CA . ARG B 1 82 ? 1.789 -0.39 -8.062 1 98.81 82 ARG B CA 1
ATOM 1709 C C . ARG B 1 82 ? 1.205 -1.062 -9.297 1 98.81 82 ARG B C 1
ATOM 1711 O O . ARG B 1 82 ? 1.858 -1.129 -10.344 1 98.81 82 ARG B O 1
ATOM 1718 N N . LEU B 1 83 ? -0.016 -1.575 -9.117 1 98.31 83 LEU B N 1
ATOM 1719 C CA . LEU B 1 83 ? -0.708 -2.24 -10.219 1 98.31 83 LEU B CA 1
ATOM 1720 C C . LEU B 1 83 ? -2.094 -1.642 -10.43 1 98.31 83 LEU B C 1
ATOM 1722 O O . LEU B 1 83 ? -2.732 -1.189 -9.477 1 98.31 83 LEU B O 1
ATOM 1726 N N . GLU B 1 84 ? -2.51 -1.606 -11.68 1 96.75 84 GLU B N 1
ATOM 1727 C CA . GLU B 1 84 ? -3.914 -1.46 -12.055 1 96.75 84 GLU B CA 1
ATOM 1728 C C . GLU B 1 84 ? -4.402 -2.664 -12.859 1 96.75 84 GLU B C 1
ATOM 1730 O O . GLU B 1 84 ? -3.799 -3.025 -13.867 1 96.75 84 GLU B O 1
ATOM 1735 N N . VAL B 1 85 ? -5.434 -3.285 -12.297 1 94.5 85 VAL B N 1
ATOM 1736 C CA . VAL B 1 85 ? -6.004 -4.469 -12.938 1 94.5 85 VAL B CA 1
ATOM 1737 C C . VAL B 1 85 ? -7.461 -4.207 -13.297 1 94.5 85 VAL B C 1
ATOM 1739 O O . VAL B 1 85 ? -8.242 -3.725 -12.469 1 94.5 85 VAL B O 1
ATOM 1742 N N . ARG B 1 86 ? -7.84 -4.488 -14.516 1 93.38 86 ARG B N 1
ATOM 1743 C CA . ARG B 1 86 ? -9.211 -4.312 -14.984 1 93.38 86 ARG B CA 1
ATOM 1744 C C . ARG B 1 86 ? -9.773 -5.613 -15.539 1 93.38 86 ARG B C 1
ATOM 1746 O O . ARG B 1 86 ? -9.125 -6.27 -16.359 1 93.38 86 ARG B O 1
ATOM 1753 N N . TYR B 1 87 ? -10.898 -5.871 -14.938 1 89.12 87 TYR B N 1
ATOM 1754 C CA . TYR B 1 87 ? -11.656 -7.004 -15.461 1 89.12 87 TYR B CA 1
ATOM 1755 C C . TYR B 1 87 ? -12.805 -6.535 -16.344 1 89.12 87 TYR B C 1
ATOM 1757 O O . TYR B 1 87 ? -13.43 -5.508 -16.062 1 89.12 87 TYR B O 1
ATOM 1765 N N . GLY B 1 88 ? -13.07 -6.957 -17.578 1 76.38 88 GLY B N 1
ATOM 1766 C CA . GLY B 1 88 ? -14.047 -6.5 -18.547 1 76.38 88 GLY B CA 1
ATOM 1767 C C . GLY B 1 88 ? -15.414 -7.133 -18.359 1 76.38 88 GLY B C 1
ATOM 1768 O O . GLY B 1 88 ? -16.438 -6.445 -18.438 1 76.38 88 GLY B O 1
ATOM 1769 N N . GLU B 1 89 ? -15.859 -8.266 -18.594 1 65.44 89 GLU B N 1
ATOM 1770 C CA . GLU B 1 89 ? -17.156 -8.922 -18.672 1 65.44 89 GLU B CA 1
ATOM 1771 C C . GLU B 1 89 ? -17.281 -10.031 -17.641 1 65.44 89 GLU B C 1
ATOM 1773 O O . GLU B 1 89 ? -16.281 -10.609 -17.219 1 65.44 89 GLU B O 1
ATOM 1778 N N . PRO B 1 90 ? -18.641 -10.188 -17.203 1 65.31 90 PRO B N 1
ATOM 1779 C CA . PRO B 1 90 ? -19.828 -9.383 -17.5 1 65.31 90 PRO B CA 1
ATOM 1780 C C . PRO B 1 90 ? -19.922 -8.125 -16.656 1 65.31 90 PRO B C 1
ATOM 1782 O O . PRO B 1 90 ? -20.672 -7.199 -16.984 1 65.31 90 PRO B O 1
ATOM 1785 N N . GLU B 1 91 ? -19.266 -8.031 -15.555 1 68.62 91 GLU B N 1
ATOM 1786 C CA . GLU B 1 91 ? -19.266 -6.844 -14.703 1 68.62 91 GLU B CA 1
ATOM 1787 C C . GLU B 1 91 ? -17.859 -6.246 -14.586 1 68.62 91 GLU B C 1
ATOM 1789 O O . GLU B 1 91 ? -17.031 -6.75 -13.828 1 68.62 91 GLU B O 1
ATOM 1794 N N . PRO B 1 92 ? -17.641 -5.176 -15.297 1 77.19 92 PRO B N 1
ATOM 1795 C CA . PRO B 1 92 ? -16.312 -4.559 -15.258 1 77.19 92 PRO B CA 1
ATOM 1796 C C . PRO B 1 92 ? -15.883 -4.172 -13.836 1 77.19 92 PRO B C 1
ATOM 1798 O O . PRO B 1 92 ? -16.703 -3.693 -13.055 1 77.19 92 PRO B O 1
ATOM 1801 N N . GLN B 1 93 ? -14.719 -4.727 -13.492 1 84.5 93 GLN B N 1
ATOM 1802 C CA . GLN B 1 93 ? -14.125 -4.383 -12.211 1 84.5 93 GLN B CA 1
ATOM 1803 C C . GLN B 1 93 ? -12.75 -3.734 -12.391 1 84.5 93 GLN B C 1
ATOM 1805 O O . GLN B 1 93 ? -11.977 -4.148 -13.25 1 84.5 93 GLN B O 1
ATOM 1810 N N . ASP B 1 94 ? -12.547 -2.734 -11.617 1 91.12 94 ASP B N 1
ATOM 1811 C CA . ASP B 1 94 ? -11.266 -2.039 -11.586 1 91.12 94 ASP B CA 1
ATOM 1812 C C . ASP B 1 94 ? -10.609 -2.166 -10.211 1 91.12 94 ASP B C 1
ATOM 1814 O O . ASP B 1 94 ? -11.25 -1.948 -9.188 1 91.12 94 ASP B O 1
ATOM 1818 N N . TYR B 1 95 ? -9.391 -2.566 -10.297 1 93.06 95 TYR B N 1
ATOM 1819 C CA . TYR B 1 95 ? -8.633 -2.68 -9.055 1 93.06 95 TYR B CA 1
ATOM 1820 C C . TYR B 1 95 ? -7.344 -1.86 -9.125 1 93.06 95 TYR B C 1
ATOM 1822 O O . TYR B 1 95 ? -6.656 -1.862 -10.148 1 93.06 95 TYR B O 1
ATOM 1830 N N . ARG B 1 96 ? -7.082 -1.098 -8.133 1 96 96 ARG B N 1
ATOM 1831 C CA . ARG B 1 96 ? -5.746 -0.596 -7.84 1 96 96 ARG B CA 1
ATOM 1832 C C . ARG B 1 96 ? -5.105 -1.379 -6.699 1 96 96 ARG B C 1
ATOM 1834 O O . ARG B 1 96 ? -5.762 -1.671 -5.695 1 96 96 ARG B O 1
ATOM 1841 N N . ASP B 1 97 ? -3.852 -1.73 -6.902 1 96.75 97 ASP B N 1
ATOM 1842 C CA . ASP B 1 97 ? -3.199 -2.629 -5.957 1 96.75 97 ASP B CA 1
ATOM 1843 C C . ASP B 1 97 ? -1.764 -2.188 -5.68 1 96.75 97 ASP B C 1
ATOM 1845 O O . ASP B 1 97 ? -1.111 -1.602 -6.547 1 96.75 97 ASP B O 1
ATOM 1849 N N . LEU B 1 98 ? -1.315 -2.314 -4.484 1 98.38 98 LEU B N 1
ATOM 1850 C CA . LEU B 1 98 ? 0.109 -2.346 -4.172 1 98.38 98 LEU B CA 1
ATOM 1851 C C . LEU B 1 98 ? 0.554 -3.76 -3.812 1 98.38 98 LEU B C 1
ATOM 1853 O O . LEU B 1 98 ? -0.096 -4.434 -3.01 1 98.38 98 LEU B O 1
ATOM 1857 N N . TRP B 1 99 ? 1.617 -4.184 -4.406 1 98.75 99 TRP B N 1
ATOM 1858 C CA . TRP B 1 99 ? 2.305 -5.41 -4.016 1 98.75 99 TRP B CA 1
ATOM 1859 C C . TRP B 1 99 ? 3.561 -5.098 -3.209 1 98.75 99 TRP B C 1
ATOM 1861 O O . TRP B 1 99 ? 4.414 -4.324 -3.652 1 98.75 99 TRP B O 1
ATOM 1871 N N . VAL B 1 100 ? 3.627 -5.586 -2.053 1 98.88 100 VAL B N 1
ATOM 1872 C CA . VAL B 1 100 ? 4.84 -5.543 -1.246 1 98.88 100 VAL B CA 1
ATOM 1873 C C . VAL B 1 100 ? 5.59 -6.867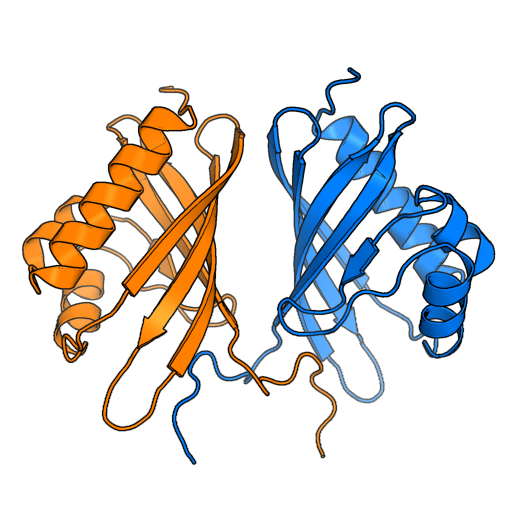 -1.366 1 98.88 100 VAL B C 1
ATOM 1875 O O . VAL B 1 100 ? 5.043 -7.93 -1.055 1 98.88 100 VAL B O 1
ATOM 1878 N N . LEU B 1 101 ? 6.824 -6.789 -1.808 1 98.81 101 LEU B N 1
ATOM 1879 C CA . LEU B 1 101 ? 7.605 -7.98 -2.115 1 98.81 101 LEU B CA 1
ATOM 1880 C C . LEU B 1 101 ? 8.914 -7.988 -1.334 1 98.81 101 LEU B C 1
ATOM 1882 O O . LEU B 1 101 ? 9.578 -6.953 -1.209 1 98.81 101 LEU B O 1
ATOM 1886 N N . ARG B 1 102 ? 9.289 -9.133 -0.828 1 98.75 102 ARG B N 1
ATOM 1887 C CA . ARG B 1 102 ? 10.648 -9.391 -0.364 1 98.75 102 ARG B CA 1
ATOM 1888 C C . ARG B 1 102 ? 11.281 -10.547 -1.134 1 98.75 102 ARG B C 1
ATOM 1890 O O . ARG B 1 102 ? 10.742 -11.656 -1.148 1 98.75 102 ARG B O 1
ATOM 1897 N N . PHE B 1 103 ? 12.367 -10.312 -1.687 1 98.69 103 PHE B N 1
ATOM 1898 C CA . PHE B 1 103 ? 13.008 -11.281 -2.574 1 98.69 103 PHE B CA 1
ATOM 1899 C C . PHE B 1 103 ? 14.062 -12.086 -1.824 1 98.69 103 PHE B C 1
ATOM 1901 O O . PHE B 1 103 ? 14.727 -11.578 -0.923 1 98.69 103 PHE B O 1
ATOM 1908 N N . ALA B 1 104 ? 14.164 -13.328 -2.219 1 98.06 104 ALA B N 1
ATOM 1909 C CA . ALA B 1 104 ? 15.297 -14.164 -1.831 1 98.06 104 ALA B CA 1
ATOM 1910 C C . ALA B 1 104 ? 16.469 -13.969 -2.777 1 98.06 104 ALA B C 1
ATOM 1912 O O . ALA B 1 104 ? 16.359 -13.281 -3.799 1 98.06 104 ALA B O 1
ATOM 1913 N N . ASP B 1 105 ? 17.562 -14.578 -2.443 1 95.19 105 ASP B N 1
ATOM 1914 C CA . ASP B 1 105 ? 18.797 -14.383 -3.193 1 95.19 105 ASP B CA 1
ATOM 1915 C C . ASP B 1 105 ? 18.672 -14.953 -4.605 1 95.19 105 ASP B C 1
ATOM 1917 O O . ASP B 1 105 ? 19.344 -14.484 -5.527 1 95.19 105 ASP B O 1
ATOM 1921 N N . ASP B 1 106 ? 17.828 -15.867 -4.777 1 95.62 106 ASP B N 1
ATOM 1922 C CA . ASP B 1 106 ? 17.734 -16.531 -6.074 1 95.62 106 ASP B CA 1
ATOM 1923 C C . ASP B 1 106 ? 16.719 -15.82 -6.973 1 95.62 106 ASP B C 1
ATOM 1925 O O . ASP B 1 106 ? 16.391 -16.312 -8.055 1 95.62 106 ASP B O 1
ATOM 1929 N N . GLY B 1 107 ? 16.188 -14.734 -6.477 1 96.88 107 GLY B N 1
ATOM 1930 C CA . GLY B 1 107 ? 15.289 -13.93 -7.305 1 96.88 107 GLY B CA 1
ATOM 1931 C C . GLY B 1 107 ? 13.828 -14.305 -7.137 1 96.88 107 GLY B C 1
ATOM 1932 O O . GLY B 1 107 ? 12.953 -13.656 -7.711 1 96.88 107 GLY B O 1
ATOM 1933 N N . ARG B 1 108 ? 13.586 -15.312 -6.387 1 98.44 108 ARG B N 1
ATOM 1934 C CA . ARG B 1 108 ? 12.211 -15.656 -6.043 1 98.44 108 ARG B CA 1
ATOM 1935 C C . ARG B 1 108 ? 11.719 -14.828 -4.859 1 98.44 108 ARG B C 1
ATOM 1937 O O . ARG B 1 108 ? 12.523 -14.25 -4.121 1 98.44 108 ARG B O 1
ATOM 1944 N N . VAL B 1 109 ? 10.422 -14.734 -4.766 1 98.69 109 VAL B N 1
ATOM 1945 C CA . VAL B 1 109 ? 9.844 -13.93 -3.693 1 98.69 109 VAL B CA 1
ATOM 1946 C C . VAL B 1 109 ? 9.594 -14.812 -2.469 1 98.69 109 VAL 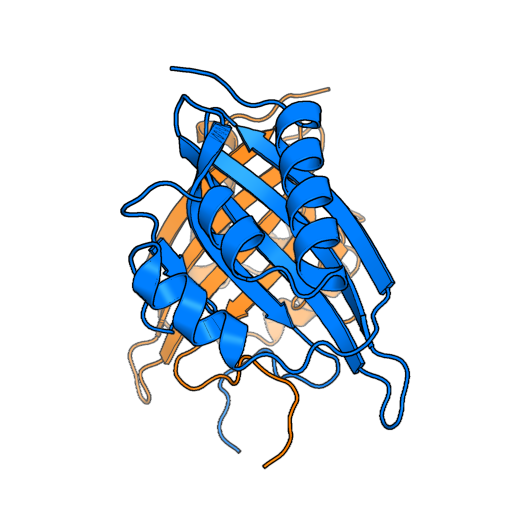B C 1
ATOM 1948 O O . VAL B 1 109 ? 9.07 -15.922 -2.59 1 98.69 109 VAL B O 1
ATOM 1951 N N . GLU B 1 110 ? 9.992 -14.344 -1.28 1 98.62 110 GLU B N 1
ATOM 1952 C CA . GLU B 1 110 ? 9.797 -15.125 -0.058 1 98.62 110 GLU B CA 1
ATOM 1953 C C . GLU B 1 110 ? 8.656 -14.547 0.781 1 98.62 110 GLU B C 1
ATOM 1955 O O . GLU B 1 110 ? 8.133 -15.227 1.665 1 98.62 110 GLU B O 1
ATOM 1960 N N . ASP B 1 111 ? 8.328 -13.328 0.668 1 98.75 111 ASP B N 1
ATOM 1961 C CA . ASP B 1 111 ? 7.184 -12.68 1.309 1 98.75 111 ASP B CA 1
ATOM 1962 C C . ASP B 1 111 ? 6.43 -11.789 0.324 1 98.75 111 ASP B C 1
ATOM 1964 O O . ASP B 1 111 ? 7.039 -10.961 -0.358 1 98.75 111 ASP B O 1
ATOM 1968 N N . PHE B 1 112 ? 5.215 -12.062 0.115 1 98.62 112 PHE B N 1
ATOM 1969 C CA . PHE B 1 112 ? 4.348 -11.336 -0.81 1 98.62 112 PHE B CA 1
ATOM 1970 C C . PHE B 1 112 ? 3.078 -10.867 -0.109 1 98.62 112 PHE B C 1
ATOM 1972 O O . PHE B 1 112 ? 2.41 -11.656 0.567 1 98.62 112 PHE B O 1
ATOM 1979 N N . GLU B 1 113 ? 2.752 -9.57 -0.237 1 97.94 113 GLU B N 1
ATOM 1980 C CA . GLU B 1 113 ? 1.548 -9 0.355 1 97.94 113 GLU B CA 1
ATOM 1981 C C . GLU B 1 113 ? 0.807 -8.117 -0.648 1 97.94 113 GLU B C 1
ATOM 1983 O O . GLU B 1 113 ? 1.417 -7.277 -1.313 1 97.94 113 GLU B O 1
ATOM 1988 N N . GLU B 1 114 ? -0.479 -8.289 -0.726 1 96.38 114 GLU B N 1
ATOM 1989 C CA . GLU B 1 114 ? -1.319 -7.484 -1.608 1 96.38 114 GLU B CA 1
ATOM 1990 C C . GLU B 1 114 ? -2.141 -6.469 -0.817 1 96.38 114 GLU B C 1
ATOM 1992 O O . GLU B 1 114 ? -2.66 -6.785 0.256 1 96.38 114 GLU B O 1
ATOM 1997 N N . TRP B 1 115 ? -2.273 -5.27 -1.333 1 95.81 115 TRP B N 1
ATOM 1998 C CA . TRP B 1 115 ? -3.115 -4.188 -0.834 1 95.81 115 TRP B CA 1
ATOM 1999 C C . TRP B 1 115 ? -4.047 -3.672 -1.927 1 95.81 115 TRP B C 1
ATOM 2001 O O . TRP B 1 115 ? -3.766 -2.656 -2.564 1 95.81 115 TRP B O 1
ATOM 2011 N N . ALA B 1 116 ? -5.129 -4.332 -2.125 1 94.25 116 ALA B N 1
ATOM 2012 C CA . ALA B 1 116 ? -6.012 -4.055 -3.254 1 94.25 116 ALA B CA 1
ATOM 2013 C C . ALA B 1 116 ? -7.16 -3.141 -2.838 1 94.25 116 ALA B C 1
ATOM 2015 O O . ALA B 1 116 ? -7.719 -3.293 -1.75 1 94.25 116 ALA B O 1
ATOM 2016 N N . TYR B 1 117 ? -7.52 -2.211 -3.725 1 93.12 117 TYR B N 1
ATOM 2017 C CA . TYR B 1 117 ? -8.688 -1.34 -3.602 1 93.12 117 TYR B CA 1
ATOM 2018 C C . TYR B 1 117 ? -9.508 -1.354 -4.883 1 93.12 117 TYR B C 1
ATOM 2020 O O . TYR B 1 117 ? -8.992 -1.649 -5.961 1 93.12 117 TYR B O 1
ATOM 2028 N N . TRP B 1 118 ? -10.68 -1.092 -4.676 1 88.62 118 TRP B N 1
ATOM 2029 C CA . TRP B 1 118 ? -11.625 -0.959 -5.777 1 88.62 118 TRP B CA 1
ATOM 2030 C C . TRP B 1 118 ? -12.57 0.217 -5.547 1 88.62 118 TRP B C 1
ATOM 2032 O O . TRP B 1 118 ? -12.672 0.727 -4.43 1 88.62 118 TRP B O 1
ATOM 2042 N N . PRO B 1 119 ? -13.086 0.666 -6.762 1 79.94 119 PRO B N 1
ATOM 2043 C CA . PRO B 1 119 ? -13.992 1.807 -6.57 1 79.94 119 PRO B CA 1
ATOM 2044 C C . PRO B 1 119 ? -15.086 1.53 -5.543 1 79.94 119 PRO B C 1
ATOM 2046 O O . PRO B 1 119 ? -15.688 0.454 -5.555 1 79.94 119 PRO B O 1
ATOM 2049 N N . GLY B 1 120 ? -15.422 2.502 -4.695 1 72.38 120 GLY B N 1
ATOM 2050 C CA . GLY B 1 120 ? -16.469 2.381 -3.697 1 72.38 120 GLY B CA 1
ATOM 2051 C C . GLY B 1 120 ? -16.031 1.63 -2.453 1 72.38 120 GLY B C 1
ATOM 2052 O O . GLY B 1 120 ? -16.781 1.544 -1.478 1 72.38 120 GLY B O 1
ATOM 2053 N N . LYS B 1 121 ? -14.93 0.947 -2.52 1 65.44 121 LYS B N 1
ATOM 2054 C CA . LYS B 1 121 ? -14.375 0.372 -1.3 1 65.44 121 LYS B CA 1
ATOM 2055 C C . LYS B 1 121 ? -14.18 1.439 -0.226 1 65.44 121 LYS B C 1
ATOM 2057 O O . LYS B 1 121 ? -13.492 2.434 -0.45 1 65.44 121 LYS B O 1
ATOM 2062 N N . PRO B 1 122 ? -14.812 1.149 0.948 1 62.59 122 PRO B N 1
ATOM 2063 C CA . PRO B 1 122 ? -14.641 2.18 1.976 1 62.59 122 PRO B CA 1
ATOM 2064 C C . PRO B 1 122 ? -13.188 2.311 2.438 1 62.59 122 PRO B C 1
ATOM 2066 O O . PRO B 1 122 ? -12.453 1.32 2.465 1 62.59 122 PRO B O 1
ATOM 2069 N N . TYR B 1 123 ? -12.82 3.447 2.729 1 55.25 123 TYR B N 1
ATOM 2070 C CA . TYR B 1 123 ? -11.469 3.67 3.234 1 55.25 123 TYR B CA 1
ATOM 2071 C C . TYR B 1 123 ? -11.477 3.871 4.746 1 55.25 123 TYR B C 1
ATOM 2073 O O . TYR B 1 123 ? -10.422 4.066 5.355 1 55.25 123 TYR B O 1
ATOM 2081 N N . THR B 1 124 ? -12.586 4.086 5.383 1 52.97 124 THR B N 1
ATOM 2082 C CA . THR B 1 124 ? -12.688 4.145 6.836 1 52.97 124 THR B CA 1
ATOM 2083 C C . THR B 1 124 ? -13.578 3.025 7.363 1 52.97 124 THR B C 1
ATOM 2085 O O . THR B 1 124 ? -14.414 2.496 6.629 1 52.97 124 THR B O 1
ATOM 2088 N N . ALA B 1 125 ? -13.188 2.619 8.695 1 46.59 125 ALA B N 1
ATOM 2089 C CA . ALA B 1 125 ? -14.008 1.606 9.344 1 46.59 125 ALA B CA 1
ATOM 2090 C C . ALA B 1 125 ? -15.398 2.156 9.672 1 46.59 125 ALA B C 1
ATOM 2092 O O . ALA B 1 125 ? -16.328 1.391 9.938 1 46.59 125 ALA B O 1
ATOM 2093 N N . ALA B 1 126 ? -15.648 3.41 9.922 1 49.69 126 ALA B N 1
ATOM 2094 C CA . ALA B 1 126 ? -16.922 3.865 10.477 1 49.69 126 ALA B CA 1
ATOM 2095 C C . ALA B 1 126 ? -18.094 3.348 9.656 1 49.69 126 ALA B C 1
ATOM 2097 O O . ALA B 1 126 ? -18.047 3.354 8.422 1 49.69 126 ALA B O 1
ATOM 2098 N N . ALA B 1 127 ? -18.859 2.402 10.219 1 39.41 127 ALA B N 1
ATOM 2099 C CA . ALA B 1 127 ? -20.141 1.75 9.922 1 39.41 127 ALA B CA 1
ATOM 2100 C C . ALA B 1 127 ? -21.188 2.773 9.523 1 39.41 127 ALA B C 1
ATOM 2102 O O . ALA B 1 127 ? -21.25 3.871 10.078 1 39.41 127 ALA B O 1
ATOM 2103 N N . ASP B 1 128 ? -21.609 2.67 8.242 1 32.31 128 ASP B N 1
ATOM 2104 C CA . ASP B 1 128 ? -23.016 3.107 8.188 1 32.31 128 ASP B CA 1
ATOM 2105 C C . ASP B 1 128 ? -23.797 2.592 9.391 1 32.31 128 ASP B C 1
ATOM 2107 O O . ASP B 1 128 ? -23.688 1.418 9.758 1 32.31 128 ASP B O 1
#

Secondary structure (DSSP, 8-state):
-----HHHHHHHHHHHHHHHHHT-HHHHHHTEEEEEEEESSTTSPPEEHHHHHHHHHHT-----EEEEEEEEEEETTEEEEEEEEEE-SSS-EEEEEEEEEEE-TTS-EEEEEEEEE-TT--SS----/-----HHHHHHHHHHHHHHHHHT-HHHHHHTEEEEEEEESSTTSPPEEHHHHHHHHHHT-----EEEEEEEEEEETTEEEEEEEEEE-SSS-EEEEEEEEEEE-TTS-EEEEEEEEE-TT--SS----

Nearest PDB structures (foldseek):
  6p44-assembly1_B  TM=8.800E-01  e=2.957E-08  Mycolicibacterium hassiacum DSM 44199
  6p3l-assembly1_B  TM=8.820E-01  e=4.458E-08  Mycolicibacterium hassiacum DSM 44199
  4pej-assembly1_A  TM=8.219E-01  e=3.905E-07  synthetic construct
  2imj-assembly2_D  TM=8.247E-01  e=3.627E-06  Pseudomonas protegens Pf-5
  6d63-assembly5_I  TM=7.362E-01  e=2.369E-05  Pseudomonas sp. ADP

Solvent-accessible surface area (backbone atoms only — not comparable to full-atom values): 13741 Å² total; per-residue (Å²): 129,57,64,48,46,68,67,58,52,50,51,52,51,51,50,50,51,51,26,54,74,66,62,34,48,70,58,50,35,67,49,33,38,72,73,14,35,42,20,74,29,89,84,48,76,59,33,60,17,41,70,42,45,35,57,58,52,69,70,53,83,65,72,73,67,48,74,49,76,46,77,59,21,46,30,52,41,24,35,33,33,41,35,41,39,36,35,65,78,95,66,67,40,56,34,43,32,38,40,41,38,31,46,40,70,85,70,25,34,38,36,40,37,32,51,58,44,40,84,88,59,74,71,63,82,77,76,128,128,56,66,49,46,67,68,57,53,50,51,52,51,53,51,49,52,50,25,54,74,67,61,34,50,69,59,50,34,66,50,33,39,73,74,14,36,41,22,75,28,90,81,49,75,61,32,61,17,42,69,42,45,34,56,56,52,67,69,52,82,66,71,71,67,50,75,50,75,47,77,60,20,46,30,52,41,22,35,33,34,40,36,40,40,37,34,64,79,93,66,66,40,56,36,44,32,38,38,42,39,30,47,40,71,87,70,25,34,38,37,40,37,32,51,56,44,40,84,88,58,75,71,63,82,80,71,129

Sequence (256 aa):
MTRMDSDDVMAWVARYERVWRDGDVDGVARLFTEDARYRRSPYEKSEVGHAAIRAFWLADDGQPFTMTAEPVAVEGRNAVVRLEVRYGEPEPQDYRDLWVLRFADDGRVEDFEEWAYWPGKPYTAAADMTRMDSDDVMAWVARYERVWRDGDVDGVARLFTEDARYRRSPYEKSEVGHAAIRAFWLADDGQPFTMTAEPVAVEGRNAVVRLEVRYGEPEPQDYRDLWVLRFADDGRVEDFEEWAYWPGKPYTAAAD

Foldseek 3Di:
DDFDDFVLVVVLVVQCVVCLLVLPLQSNLVLADQQAWDAAAPPDGTQTGSVSSSVVSVPPPNADKDKDKGWPDGDGQWTKMWMWIWGPPDDIWIKIKIWIFGADPVSGTRYIYIDIDTPPPDPDPDDD/DDFDDFVLVVVLVVQCVVCLLVLPLQSNLVLADQQAWDAAAPPDHTQTGSVSSSVVSVPPPNADKDKDKGWPDGDGQWTKMWMWIWGPPDDIWIKIKIWIFGADPVSGTRYIYIDIDTPPPDPDPDDD

Organism: NCBI:txid175570

pLDDT: mean 90.13, std 13.7, range [30.58, 98.94]